Protein 6TM8 (pdb70)

B-factor: mean 31.08, std 14.47, range [14.89, 116.81]

Radius of gyration: 17.91 Å; Cα contacts (8 Å, |Δi|>4): 490; chains: 1; bounding box: 42×50×41 Å

Organism: NCBI:txid10331

Sequence (244 aa):
RRRVVRRGNQNQRPEFPPPRYNFTIVTTYNETSLPSPFINDQVKIIVDVRTVAATRRPCEMIALIAKTNVDSIIKELDAAHKKTYSARLTWFKITPTCATPIHDVVYMKCNPKLLFGMCDERSNILWLNSLITTAAETDDELGLVLASPAHSYSGLYRRVIQIDGRRIYTDFSVTTIPSSHCPLSFEQNFGNPDRCKTPEQYSRGEVYTSRFLSEFNYRQGVHLAWVKHWFVQQDGGNLPVQFYEAQAFAR

Secondary structure (DSSP, 8-state):
-----S-GGGPPP-PPPS---EE-TT----PPPP-S-SSS---EEEEEEE--STT--EEE----SHHHHHHHHHHTT--EEEEEEEEEE-SS-EEEEEEEEEEEE-TTS-TT-EEEE---EE-GGGTTTEEE-TTSSSEEE-S--GGG-EEEEEEEEETTEEEEEEEEEE--SS--TT-----TT-TTTSB-HHHHHTT---GGGT-EE--S-HHHHHHHHHHHHHHTT----GGGPPP-TT--

Nearest PDB structures (foldseek):
  6tm8-assembly1_A  TM=1.004E+00  e=8.938E-53  Equid alphaherpesvirus 4
  6sqj-assembly1_B  TM=9.523E-01  e=5.482E-40  Equid alphaherpesvirus 1
  6sqj-assembly1_A  TM=9.381E-01  e=6.916E-40  Equid alphaherpesvirus 1
  6ls9-assembly2_B  TM=8.665E-01  e=8.873E-25  bovine alphaherpesvirus 1
  6lsa-assembly2_C  TM=8.580E-01  e=1.078E-23  bovine alphaherpesvirus 1

InterPro domains:
  IPR002896 Herpesvirus glycoprotein D/GG/GX domain [PF01537] (79-202)
  IPR036179 Immunoglobulin-like domain superfamily [SSF48726] (43-280)

Structure (mmCIF, N/CA/C/O backbone):
data_6TM8
#
_entry.id   6TM8
#
_cell.length_a   73.095
_cell.length_b   59.554
_cell.length_c   69.675
_cell.angle_alpha   90.000
_cell.angle_beta   90.000
_cell.angle_gamma   90.000
#
_symmetry.space_group_name_H-M   'P 21 21 21'
#
loop_
_entity.id
_entity.type
_entity.pdbx_description
1 polymer 'Envelope glycoprotein D'
2 non-polymer GLYCEROL
3 water water
#
loop_
_atom_site.group_PDB
_atom_site.id
_atom_site.type_symbol
_atom_site.label_atom_id
_atom_site.label_alt_id
_atom_site.label_comp_id
_atom_site.label_asym_id
_atom_site.label_entity_id
_atom_site.label_seq_id
_atom_site.pdbx_PDB_ins_code
_atom_site.Cartn_x
_atom_site.Cartn_y
_atom_site.Cartn_z
_atom_site.occupancy
_atom_site.B_iso_or_equiv
_atom_site.auth_seq_id
_atom_site.auth_comp_id
_atom_site.auth_asym_id
_atom_site.auth_atom_id
_atom_site.pdbx_PDB_model_num
ATOM 1 N N A ARG A 1 4 ? -11.71086 -5.79955 25.71769 0.566 34.82508 34 ARG A N 1
ATOM 2 N N B ARG A 1 4 ? -11.63651 -5.88883 25.69270 0.434 35.03837 34 ARG A N 1
ATOM 3 C CA A ARG A 1 4 ? -12.19617 -6.57789 24.57901 0.566 32.29131 34 ARG A CA 1
ATOM 4 C CA B ARG A 1 4 ? -12.19641 -6.61136 24.55455 0.434 32.44147 34 ARG A CA 1
ATOM 5 C C A ARG A 1 4 ? -13.62237 -7.04210 24.83910 0.566 29.67466 34 ARG A C 1
ATOM 6 C C B ARG A 1 4 ? -13.63156 -7.02599 24.84680 0.434 29.97535 34 ARG A C 1
ATOM 7 O O A ARG A 1 4 ? -13.89623 -7.62547 25.88465 0.566 31.51888 34 ARG A O 1
ATOM 8 O O B ARG A 1 4 ? -13.92625 -7.54838 25.91942 0.434 31.43663 34 ARG A O 1
ATOM 23 N N . ARG A 1 5 ? -14.51188 -6.78258 23.88102 1.000 31.51576 35 ARG A N 1
ATOM 24 C CA . ARG A 1 5 ? -15.90762 -7.19930 23.96671 1.000 30.34976 35 ARG A CA 1
ATOM 25 C C . ARG A 1 5 ? -16.00943 -8.68839 23.68558 1.000 33.66349 35 ARG A C 1
ATOM 26 O O . ARG A 1 5 ? -15.46747 -9.16575 22.68669 1.000 37.03841 35 ARG A O 1
ATOM 34 N N . VAL A 1 6 ? -16.69369 -9.42459 24.55805 1.000 30.05638 36 VAL A N 1
ATOM 35 C CA . VAL A 1 6 ? -16.97534 -10.83437 24.31792 1.000 25.57629 36 VAL A CA 1
ATOM 36 C C . VAL A 1 6 ? -18.46901 -11.08014 24.53297 1.000 32.82350 36 VAL A C 1
ATOM 37 O O . VAL A 1 6 ? -19.12779 -10.38054 25.31047 1.000 27.31799 36 VAL A O 1
ATOM 41 N N . VAL A 1 7 ? -19.01200 -12.07044 23.82621 1.000 28.16707 37 VAL A N 1
ATOM 42 C CA . VAL A 1 7 ? -20.40672 -12.46424 23.99829 1.000 26.99527 37 VAL A CA 1
ATOM 43 C C . VAL A 1 7 ? -20.47909 -13.50479 25.11194 1.000 27.35844 37 VAL A C 1
ATOM 44 O O . VAL A 1 7 ? -19.72587 -14.48148 25.10115 1.000 33.11199 37 VAL A O 1
ATOM 48 N N A ARG A 1 8 ? -21.39553 -13.30935 26.06368 0.480 29.47469 38 ARG A N 1
ATOM 49 N N B ARG A 1 8 ? -21.38927 -13.29095 26.06874 0.520 29.37734 38 ARG A N 1
ATOM 50 C CA A ARG A 1 8 ? -21.56742 -14.22066 27.19159 0.480 31.51201 38 ARG A CA 1
ATOM 51 C CA B ARG A 1 8 ? -21.59204 -14.17106 27.21660 0.520 31.80267 38 ARG A CA 1
ATOM 52 C C A ARG A 1 8 ? -23.04257 -14.56416 27.37707 0.480 33.93753 38 ARG A C 1
ATOM 53 C C B ARG A 1 8 ? -23.05971 -14.57808 27.30512 0.520 34.07688 38 ARG A C 1
ATOM 54 O O A ARG A 1 8 ? -23.92540 -13.72809 27.16483 0.480 30.75242 38 ARG A O 1
ATOM 55 O O B ARG A 1 8 ? -23.95726 -13.80399 26.95938 0.520 31.26856 38 ARG A O 1
ATOM 70 N N . GLY A 1 9 ? -23.30267 -15.79280 27.78508 1.000 35.60765 39 GLY A N 1
ATOM 71 C CA . GLY A 1 9 ? -24.67126 -16.24796 27.99459 1.000 38.42736 39 GLY A CA 1
ATOM 72 C C . GLY A 1 9 ? -24.88408 -17.71038 27.65180 1.000 36.11462 39 GLY A C 1
ATOM 73 O O . GLY A 1 9 ? -24.00898 -18.36746 27.08819 1.000 36.36034 39 GLY A O 1
ATOM 74 N N . ASN A 1 10 ? -26.06702 -18.21515 28.00242 1.000 32.38870 40 ASN A N 1
ATOM 75 C CA . ASN A 1 10 ? -26.40664 -19.62641 27.82257 1.000 35.15133 40 ASN A CA 1
ATOM 76 C C . ASN A 1 10 ? -26.45592 -20.01075 26.34364 1.000 28.29561 40 ASN A C 1
ATOM 77 O O . ASN A 1 10 ? -26.99618 -19.27651 25.51304 1.000 36.30527 40 ASN A O 1
ATOM 82 N N . GLN A 1 11 ? -25.90506 -21.18638 26.02890 1.000 38.39818 41 GLN A N 1
ATOM 83 C CA . GLN A 1 11 ? -25.92781 -21.70674 24.66242 1.000 36.66241 41 GLN A CA 1
ATOM 84 C C . GLN A 1 11 ? -27.33100 -21.76271 24.06247 1.000 34.24096 41 GLN A C 1
ATOM 85 O O . GLN A 1 11 ? -27.48237 -21.62468 22.84471 1.000 30.70926 41 GLN A O 1
ATOM 91 N N . ASN A 1 12 ? -28.36352 -21.98874 24.89223 1.000 35.69720 42 ASN A N 1
ATOM 92 C CA . ASN A 1 12 ? -29.73137 -22.20766 24.42562 1.000 31.98528 42 ASN A CA 1
ATOM 93 C C . ASN A 1 12 ? -30.42107 -20.91389 24.03232 1.000 33.37124 42 ASN A C 1
ATOM 94 O O . ASN A 1 12 ? -31.62653 -20.92359 23.76383 1.000 28.24342 42 ASN A O 1
ATOM 99 N N . GLN A 1 13 ? -29.67546 -19.80461 24.01363 1.000 33.34487 43 GLN A N 1
ATOM 100 C CA . GLN A 1 13 ? -30.15146 -18.51169 23.54589 1.000 33.63201 43 GLN A CA 1
ATOM 101 C C . GLN A 1 13 ? -29.42254 -18.05188 22.29277 1.000 27.77537 43 GLN A C 1
ATOM 102 O O . GLN A 1 13 ? -29.62569 -16.92258 21.86425 1.000 25.03292 43 GLN A O 1
ATOM 108 N N . ARG A 1 14 ? -28.59599 -18.91590 21.67866 1.000 32.00959 44 ARG A N 1
ATOM 109 C CA . ARG A 1 14 ? -27.85105 -18.53716 20.48728 1.000 33.34409 44 ARG A CA 1
ATOM 110 C C . ARG A 1 14 ? -28.69224 -18.69550 19.22300 1.000 31.30447 44 ARG A C 1
ATOM 111 O O . ARG A 1 14 ? -29.49095 -19.63041 19.11131 1.000 28.22129 44 ARG A O 1
ATOM 119 N N . PRO A 1 15 ? -28.49691 -17.81807 18.24265 1.000 24.86824 45 PRO A N 1
ATOM 120 C CA . PRO A 1 15 ? -29.01436 -18.08535 16.90587 1.000 31.91237 45 PRO A CA 1
ATOM 121 C C . PRO A 1 15 ? -28.19060 -19.16884 16.22163 1.000 30.16059 45 PRO A C 1
ATOM 122 O O . PRO A 1 15 ? -27.14097 -19.61481 16.70089 1.000 25.96439 45 PRO A O 1
ATOM 126 N N . GLU A 1 16 ? -28.70633 -19.60492 15.07837 1.000 25.63462 46 GLU A N 1
ATOM 127 C CA . GLU A 1 16 ? -27.93458 -20.44939 14.18177 1.000 26.53110 46 GLU A CA 1
ATOM 128 C C . GLU A 1 16 ? -26.84188 -19.60501 13.53823 1.000 26.30998 46 GLU A C 1
ATOM 129 O O . GLU A 1 16 ? -27.05769 -18.42389 13.23747 1.000 30.56204 46 GLU A O 1
ATOM 135 N N . PHE A 1 17 ? -25.64390 -20.18944 13.39106 1.000 27.05177 47 PHE A N 1
ATOM 136 C CA . PHE A 1 17 ? -24.49906 -19.53238 12.73905 1.000 23.13905 47 PHE A CA 1
ATOM 137 C C . PHE A 1 17 ? -24.20180 -20.19412 11.40408 1.000 23.95851 47 PHE A C 1
ATOM 138 O O . PHE A 1 17 ? -23.95719 -21.41255 11.36295 1.000 26.81070 47 PHE A O 1
ATOM 146 N N . PRO A 1 18 ? -24.17587 -19.44348 10.31098 1.000 24.40687 48 PRO A N 1
ATOM 147 C CA . PRO A 1 18 ? -23.74853 -20.00027 9.02169 1.000 23.47960 48 PRO A CA 1
ATOM 148 C C . PRO A 1 18 ? -22.28862 -20.42421 9.07197 1.000 29.12669 48 PRO A C 1
ATOM 149 O O . PRO A 1 18 ? -21.52098 -19.92662 9.90840 1.000 24.88773 48 PRO A O 1
ATOM 153 N 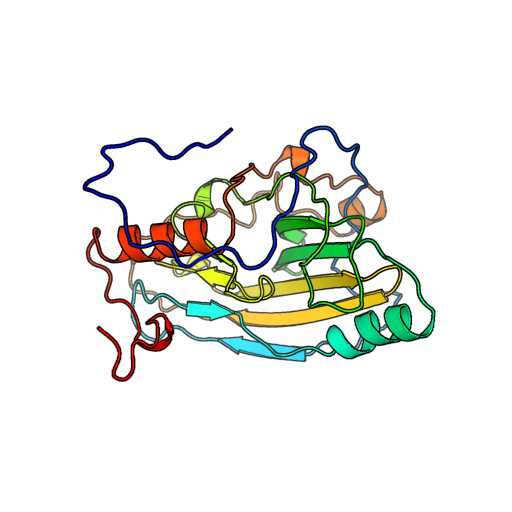N . PRO A 1 19 ? -21.85970 -21.35676 8.21301 1.000 30.72302 49 PRO A N 1
ATOM 154 C CA . PRO A 1 19 ? -20.47837 -21.83795 8.30025 1.000 36.01926 49 PRO A CA 1
ATOM 155 C C . PRO A 1 19 ? -19.49654 -20.76007 7.86938 1.000 27.84808 49 PRO A C 1
ATOM 156 O O . PRO A 1 19 ? -19.82968 -19.88301 7.05277 1.000 25.59652 49 PRO A O 1
ATOM 160 N N . PRO A 1 20 ? -18.26335 -20.79860 8.38162 1.000 26.28159 50 PRO A N 1
ATOM 161 C CA . PRO A 1 20 ? -17.26880 -19.77883 8.00073 1.000 27.23126 50 PRO A CA 1
ATOM 162 C C . PRO A 1 20 ? -17.01789 -19.73299 6.49709 1.000 23.54932 50 PRO A C 1
ATOM 163 O O . PRO A 1 20 ? -17.11131 -20.72875 5.78467 1.000 21.70885 50 PRO A O 1
ATOM 167 N N . ARG A 1 21 ? -16.70869 -18.53858 6.01359 1.000 27.04557 51 ARG A N 1
ATOM 168 C CA . ARG A 1 21 ? -16.34262 -18.34669 4.61192 1.000 28.87501 51 ARG A CA 1
ATOM 169 C C . ARG A 1 21 ? -14.86156 -18.66775 4.37414 1.000 29.73913 51 ARG A C 1
ATOM 170 O O . ARG A 1 21 ? -14.49253 -19.23214 3.33683 1.000 30.87143 51 ARG A O 1
ATOM 178 N N . TYR A 1 22 ? -14.00130 -18.33180 5.33837 1.000 29.64505 52 TYR A N 1
ATOM 179 C CA . TYR A 1 22 ? -12.55419 -18.45402 5.18565 1.000 31.93420 52 TYR A CA 1
ATOM 180 C C . TYR A 1 22 ? -11.93027 -18.43722 6.57087 1.000 30.64448 52 TYR A C 1
ATOM 181 O O . TYR A 1 22 ? -12.26703 -17.58690 7.39397 1.000 29.46746 52 TYR A O 1
ATOM 190 N N . ASN A 1 23 ? -10.99647 -19.35067 6.81153 1.000 34.56831 53 ASN A N 1
ATOM 191 C CA . ASN A 1 23 ? -10.35346 -19.47455 8.11894 1.000 39.79523 53 ASN A CA 1
ATOM 192 C C . ASN A 1 23 ? -9.18283 -18.49735 8.19517 1.000 36.22295 53 ASN A C 1
ATOM 193 O O . ASN A 1 23 ? -8.12076 -18.75671 7.63932 1.000 43.12888 53 ASN A O 1
ATOM 198 N N . PHE A 1 24 ? -9.35216 -17.37599 8.89696 1.000 33.99403 54 PHE A N 1
ATOM 199 C CA . PHE A 1 24 ? -8.26690 -16.40389 9.04422 1.000 26.23029 54 PHE A CA 1
ATOM 200 C C . PHE A 1 24 ? -7.76495 -16.33123 10.48979 1.000 31.25111 54 PHE A C 1
ATOM 201 O O . PHE A 1 24 ? -8.37055 -16.86863 11.41812 1.000 26.47177 54 PHE A O 1
ATOM 209 N N . THR A 1 25 ? -6.64552 -15.62823 10.67482 1.000 33.19999 55 THR A N 1
ATOM 210 C CA . THR A 1 25 ? -6.01746 -15.43990 11.98010 1.000 30.61278 55 THR A CA 1
ATOM 211 C C . THR A 1 25 ? -6.02548 -13.95865 12.31570 1.000 29.23840 55 THR A C 1
ATOM 212 O O . THR A 1 25 ? -5.53342 -13.14623 11.53074 1.000 28.16265 55 THR A O 1
ATOM 216 N N . ILE A 1 26 ? -6.58678 -13.59990 13.46387 1.000 32.55474 56 ILE A N 1
ATOM 217 C CA . ILE A 1 26 ? -6.56833 -12.20298 13.88312 1.000 33.58432 56 ILE A CA 1
ATOM 218 C C . ILE A 1 26 ? -5.22713 -11.94926 14.55186 1.000 34.67521 56 ILE A C 1
ATOM 219 O O . ILE A 1 26 ? -4.89747 -12.58016 15.55833 1.000 33.91356 56 ILE A O 1
ATOM 224 N N . VAL A 1 27 ? -4.42068 -11.07671 13.95236 1.000 33.87940 57 VAL A N 1
ATOM 225 C CA . VAL A 1 27 ? -3.11684 -10.69981 14.51186 1.000 40.35073 57 VAL A CA 1
ATOM 226 C C . VAL A 1 27 ? -3.38000 -9.49574 15.40815 1.000 49.21597 57 VAL A C 1
ATOM 227 O O . VAL A 1 27 ? -3.32987 -8.34804 14.97061 1.000 51.60155 57 VAL A O 1
ATOM 231 N N . THR A 1 28 ? -3.68202 -9.76760 16.67936 1.000 61.98276 58 THR A N 1
ATOM 232 C CA . THR A 1 28 ? -4.04379 -8.71917 17.63287 1.000 74.08760 58 THR A CA 1
ATOM 233 C C . THR A 1 28 ? -2.87194 -7.81128 17.97545 1.000 72.52316 58 THR A C 1
ATOM 234 O O . THR A 1 28 ? -3.07750 -6.79894 18.65310 1.000 68.36743 58 THR A O 1
ATOM 238 N N . THR A 1 29 ? -1.67096 -8.14043 17.50187 1.000 73.39141 59 THR A N 1
ATOM 239 C CA . THR A 1 29 ? -0.44159 -7.46608 17.87648 1.000 81.14695 59 THR A CA 1
ATOM 240 C C . THR A 1 29 ? 0.16395 -6.65563 16.74367 1.000 89.91111 59 THR A C 1
ATOM 241 O O . THR A 1 29 ? 1.18237 -5.99200 16.95592 1.000 93.35051 59 THR A O 1
ATOM 245 N N . TYR A 1 30 ? -0.42058 -6.70697 15.54986 1.000 99.11124 60 TYR A N 1
ATOM 246 C CA . TYR A 1 30 ? 0.11975 -5.99495 14.39715 1.000 108.70862 60 TYR A CA 1
ATOM 247 C C . TYR A 1 30 ? 0.23677 -4.49956 14.68653 1.000 111.10622 60 TYR A C 1
ATOM 248 O O . TYR A 1 30 ? -0.55954 -3.92723 15.43876 1.000 116.26885 60 TYR A O 1
ATOM 257 N N . ASN A 1 31 ? 1.24593 -3.86165 14.08601 1.000 103.79800 61 ASN A N 1
ATOM 258 C CA . ASN A 1 31 ? 1.58288 -2.47574 14.39973 1.000 100.20469 61 ASN A CA 1
ATOM 259 C C . ASN A 1 31 ? 1.15081 -1.52007 13.29020 1.000 93.29961 61 ASN A C 1
ATOM 260 O O . ASN A 1 31 ? 1.55427 -1.66887 12.12944 1.000 88.56100 61 ASN A O 1
ATOM 265 N N . GLU A 1 32 ? 0.41802 -0.48233 13.70663 1.000 85.89497 62 GLU A N 1
ATOM 266 C CA . GLU A 1 32 ? -0.58388 0.31908 13.01130 1.000 69.80280 62 GLU A CA 1
ATOM 267 C C . GLU A 1 32 ? 0.03082 1.32150 12.03439 1.000 56.85919 62 GLU A C 1
ATOM 268 O O . GLU A 1 32 ? 1.17110 1.76231 12.19604 1.000 58.58527 62 GLU A O 1
ATOM 274 N N . THR A 1 33 ? -0.75482 1.68775 11.00929 1.000 39.70556 63 THR A N 1
ATOM 275 C CA . THR A 1 33 ? -0.49288 2.87205 10.19737 1.000 42.49453 63 THR A CA 1
ATOM 276 C C . THR A 1 33 ? -1.69642 3.80490 10.25995 1.000 40.69338 63 THR A C 1
ATOM 277 O O . THR A 1 33 ? -2.84358 3.36184 10.42977 1.000 33.41187 63 THR A O 1
ATOM 281 N N . SER A 1 34 ? -1.42258 5.10583 10.14144 1.000 36.55906 64 SER A N 1
ATOM 282 C CA . SER A 1 34 ? -2.48322 6.09889 10.21779 1.000 35.04001 64 SER A CA 1
ATOM 283 C C . SER A 1 34 ? -3.45758 5.94619 9.04440 1.000 36.04080 64 SER A C 1
ATOM 284 O O . SER A 1 34 ? -3.13197 5.41558 7.97606 1.000 32.38936 64 SER A O 1
ATOM 287 N N . LEU A 1 35 ? -4.67011 6.41730 9.25820 1.000 37.70549 65 LEU A N 1
ATOM 288 C CA . LEU A 1 35 ? -5.73488 6.25668 8.27620 1.000 35.29052 65 LEU A CA 1
ATOM 289 C C . LEU A 1 35 ? -5.61028 7.32416 7.19060 1.000 33.08969 65 LEU A C 1
ATOM 290 O O . LEU A 1 35 ? -5.58508 8.52189 7.51099 1.000 32.65509 65 LEU A O 1
ATOM 295 N N . PRO A 1 36 ? -5.50582 6.94675 5.91517 1.000 31.37167 66 PRO A N 1
ATOM 296 C CA . PRO A 1 36 ? -5.51013 7.95259 4.84239 1.000 27.61037 66 PRO A CA 1
ATOM 297 C C . PRO A 1 36 ? -6.80783 8.74713 4.82945 1.000 28.20960 66 PRO A C 1
ATOM 298 O O . PRO A 1 36 ? -7.87671 8.23392 5.15938 1.000 30.20577 66 PRO A O 1
ATOM 302 N N . SER A 1 37 ? -6.70944 10.00111 4.42117 1.000 29.18792 67 SER A N 1
ATOM 303 C CA . SER A 1 37 ? -7.87160 10.87898 4.46607 1.000 31.89523 67 SER A CA 1
ATOM 304 C C . SER A 1 37 ? -8.98526 10.34796 3.57184 1.000 37.22339 67 SER A C 1
ATOM 305 O O . SER A 1 37 ? -8.72418 9.99476 2.41612 1.000 40.13011 67 SER A O 1
ATOM 308 N N . PRO A 1 38 ? -10.24124 10.34342 4.04245 1.000 31.02363 68 PRO A N 1
ATOM 309 C CA . PRO A 1 38 ? -11.36417 10.04571 3.14395 1.000 22.85123 68 PRO A CA 1
ATOM 310 C C . PRO A 1 38 ? -11.85867 11.24553 2.33737 1.000 31.84942 68 PRO A C 1
ATOM 311 O O . PRO A 1 38 ? -12.76213 11.07969 1.50312 1.000 31.24525 68 PRO A O 1
ATOM 315 N N . PHE A 1 39 ? -11.34080 12.44699 2.56964 1.000 30.59455 69 PHE A N 1
ATOM 316 C CA . PHE A 1 39 ? -11.76691 13.60453 1.79526 1.000 31.18870 69 PHE A CA 1
ATOM 317 C C . PHE A 1 39 ? -11.10869 13.57283 0.41858 1.000 39.90672 69 PHE A C 1
ATOM 318 O O . PHE A 1 39 ? -9.94669 13.17874 0.27681 1.000 34.20417 69 PHE A O 1
ATOM 326 N N . ILE A 1 40 ? -11.84595 13.98256 -0.60758 1.000 35.78310 70 ILE A N 1
ATOM 327 C CA . ILE A 1 40 ? -11.32812 13.91064 -1.96692 1.000 44.66770 70 ILE A CA 1
ATOM 328 C C . ILE A 1 40 ? -10.90923 15.30879 -2.39287 1.000 43.68914 70 ILE A C 1
ATOM 329 O O . ILE A 1 40 ? -11.73503 16.22720 -2.45694 1.000 51.00519 70 ILE A O 1
ATOM 334 N N . ASN A 1 41 ? -9.61714 15.47558 -2.65505 1.000 41.82315 71 ASN A N 1
ATOM 335 C CA . ASN A 1 41 ? -9.12666 16.77167 -3.09513 1.000 45.73030 71 ASN A CA 1
ATOM 336 C C . ASN A 1 41 ? -8.14496 16.65481 -4.25682 1.000 52.73046 71 ASN A C 1
ATOM 337 O O . ASN A 1 41 ? -8.50562 16.87372 -5.41797 1.000 59.74425 71 ASN A O 1
ATOM 342 N N . ASP A 1 42 ? -6.89676 16.32788 -3.96600 1.000 49.59899 72 ASP A N 1
ATOM 343 C CA . ASP A 1 42 ? -5.88445 16.39110 -5.00490 1.000 55.64442 72 ASP A CA 1
ATOM 344 C C . ASP A 1 42 ? -5.77245 15.11253 -5.81096 1.000 55.20569 72 ASP A C 1
ATOM 345 O O . ASP A 1 42 ? -5.20211 15.14049 -6.90770 1.000 57.71710 72 ASP A O 1
ATOM 350 N N . GLN A 1 43 ? -6.31107 14.00734 -5.31572 1.000 48.62709 73 GLN A N 1
ATOM 351 C CA . GLN A 1 43 ? -6.40825 12.78187 -6.10043 1.000 60.11832 73 GLN A CA 1
ATOM 352 C C . GLN A 1 43 ? -7.85320 12.63787 -6.55633 1.000 59.18378 73 GLN A C 1
ATOM 353 O O . GLN A 1 43 ? -8.73814 12.32929 -5.75029 1.000 63.42500 73 GLN A O 1
ATOM 359 N N . VAL A 1 44 ? -8.08737 12.88348 -7.84534 1.000 52.50188 74 VAL A N 1
ATOM 360 C CA . VAL A 1 44 ? -9.42693 12.77788 -8.41101 1.000 45.60168 74 VAL A CA 1
ATOM 361 C C . VAL A 1 44 ? -9.90046 11.33108 -8.35032 1.000 44.05042 74 VAL A C 1
ATOM 362 O O . VAL A 1 44 ? -9.16142 10.39785 -8.68981 1.000 40.66617 74 VAL A O 1
ATOM 366 N N . LYS A 1 45 ? -11.13903 11.13154 -7.92455 1.000 41.39382 75 LYS A N 1
ATOM 367 C CA . LYS A 1 45 ? -11.70461 9.79092 -7.88395 1.000 38.79239 75 LYS A CA 1
ATOM 368 C C . LYS A 1 45 ? -13.10150 9.78945 -8.49133 1.000 32.61887 75 LYS A C 1
ATOM 369 O O . LYS A 1 45 ? -13.84412 10.77231 -8.37279 1.000 33.30948 75 LYS A O 1
ATOM 375 N N A ILE A 1 46 ? -13.44464 8.68698 -9.14871 0.439 26.97556 76 ILE A N 1
ATOM 376 N N B ILE A 1 46 ? -13.45307 8.69892 -9.18934 0.561 25.96704 76 ILE A N 1
ATOM 377 C CA A ILE A 1 46 ? -14.84143 8.38510 -9.42940 0.439 29.90166 76 ILE A CA 1
ATOM 378 C CA B ILE A 1 46 ? -14.86657 8.44357 -9.44177 0.561 30.28044 76 ILE A CA 1
ATOM 379 C C A ILE A 1 46 ? -15.46624 7.78227 -8.17427 0.439 27.78165 76 ILE A C 1
ATOM 380 C C B ILE A 1 46 ? -15.46504 7.79992 -8.19116 0.561 27.79633 76 ILE A C 1
ATOM 381 O O A ILE A 1 46 ? -14.86529 6.92465 -7.51484 0.439 26.32139 76 ILE A O 1
ATOM 382 O O B ILE A 1 46 ? -14.83659 6.95924 -7.53372 0.561 26.19338 76 ILE A O 1
ATOM 391 N N . VAL A 1 47 ? -16.66532 8.24681 -7.82764 1.000 21.50505 77 VAL A N 1
ATOM 392 C CA . VAL A 1 47 ? -17.38999 7.77717 -6.65395 1.000 21.95409 77 VAL A CA 1
ATOM 393 C C . VAL A 1 47 ? -18.75700 7.27949 -7.10182 1.000 23.90827 77 VAL A C 1
ATOM 394 O O . VAL A 1 47 ? -19.51058 8.03076 -7.72441 1.000 27.22844 77 VAL A O 1
ATOM 398 N N . ASP A 1 48 ? -19.08526 6.03257 -6.76666 1.000 20.27346 78 ASP A N 1
ATOM 399 C CA . ASP A 1 48 ? -20.45956 5.55163 -6.91077 1.000 20.62214 78 ASP A CA 1
ATOM 400 C C . ASP A 1 48 ? -21.31428 6.13416 -5.78230 1.000 22.68748 78 ASP A C 1
ATOM 401 O O . ASP A 1 48 ? -21.06644 5.84474 -4.61136 1.000 19.14614 78 ASP A O 1
ATOM 406 N N . VAL A 1 49 ? -22.30786 6.95503 -6.12029 1.000 26.42008 79 VAL A N 1
ATOM 407 C CA . VAL A 1 49 ? -23.16676 7.61760 -5.13490 1.000 28.81542 79 VAL A CA 1
ATOM 408 C C . VAL A 1 49 ? -24.53913 6.92181 -5.10780 1.000 31.54822 79 VAL A C 1
ATOM 409 O O . VAL A 1 49 ? -25.26422 6.92544 -6.11055 1.000 29.46745 79 VAL A O 1
ATOM 413 N N . ARG A 1 50 ? -24.90834 6.34301 -3.96172 1.000 26.66317 80 ARG A N 1
ATOM 414 C CA . ARG A 1 50 ? -26.17548 5.63970 -3.77440 1.000 26.89788 80 ARG A CA 1
ATOM 415 C C . ARG A 1 50 ? -27.05323 6.39769 -2.78417 1.000 31.23254 80 ARG A C 1
ATOM 416 O O . ARG A 1 50 ? -26.55829 7.15975 -1.95560 1.000 25.36736 80 ARG A O 1
ATOM 424 N N . THR A 1 51 ? -28.37095 6.16524 -2.85200 1.000 28.29247 81 THR A N 1
ATOM 425 C CA . THR A 1 51 ? -29.29373 6.71303 -1.86379 1.000 29.56068 81 THR A CA 1
ATOM 426 C C . THR A 1 51 ? -30.02847 5.57882 -1.16070 1.000 33.85310 81 THR A C 1
ATOM 427 O O . THR A 1 51 ? -30.34956 4.55816 -1.77873 1.000 32.86090 81 THR A O 1
ATOM 431 N N . VAL A 1 52 ? -30.24065 5.73925 0.14973 1.000 29.94287 82 VAL A N 1
ATOM 432 C CA . VAL A 1 52 ? -30.88546 4.72744 0.98558 1.000 28.00816 82 VAL A CA 1
ATOM 433 C C . VAL A 1 52 ? -31.84890 5.43966 1.91364 1.000 30.40293 82 VAL A C 1
ATOM 434 O O . VAL A 1 52 ? -31.47778 6.42686 2.56226 1.000 29.13395 82 VAL A O 1
ATOM 438 N N . ALA A 1 53 ? -33.07866 4.94002 1.99282 1.000 28.60979 83 ALA A N 1
ATOM 439 C CA . ALA A 1 53 ? -34.07253 5.54402 2.87440 1.000 31.00130 83 ALA A CA 1
ATOM 440 C C . ALA A 1 53 ? -34.80773 4.45171 3.63756 1.000 39.11879 83 ALA A C 1
ATOM 441 O O . ALA A 1 53 ? -35.27982 3.48564 3.03798 1.000 41.41374 83 ALA A O 1
ATOM 443 N N . ALA A 1 54 ? -34.86142 4.58220 4.95886 1.000 31.03761 84 ALA A N 1
ATOM 444 C CA . ALA A 1 54 ? -35.76064 3.77156 5.75893 1.000 30.65820 84 ALA A CA 1
ATOM 445 C C . ALA A 1 54 ? -37.15351 4.37181 5.67877 1.000 29.59587 84 ALA A C 1
ATOM 446 O O . ALA A 1 54 ? -37.31133 5.59345 5.58690 1.000 26.57253 84 ALA A O 1
ATOM 448 N N . THR A 1 55 ? -38.17086 3.51192 5.68244 1.000 28.10604 85 THR A N 1
ATOM 449 C CA . THR A 1 55 ? -39.53546 3.98193 5.57608 1.000 31.87774 85 THR A CA 1
ATOM 450 C C . THR A 1 55 ? -40.34033 3.75480 6.84512 1.000 34.79167 85 THR A C 1
ATOM 451 O O . THR A 1 55 ? -41.47248 4.23809 6.93728 1.000 36.23520 85 THR A O 1
ATOM 455 N N A ARG A 1 56 ? -39.80292 3.03840 7.82271 0.573 28.25416 86 ARG A N 1
ATOM 456 N N B ARG A 1 56 ? -39.78896 3.05647 7.82912 0.427 28.39123 86 ARG A N 1
ATOM 457 C CA A ARG A 1 56 ? -40.50466 2.86828 9.08066 0.573 27.01381 86 ARG A CA 1
ATOM 458 C CA B ARG A 1 56 ? -40.48291 2.82652 9.08216 0.427 27.37832 86 ARG A CA 1
ATOM 459 C C A ARG A 1 56 ? -39.50422 3.00538 10.21515 0.573 27.55629 86 ARG A C 1
ATOM 460 C C B ARG A 1 56 ? -39.49471 2.98964 10.22326 0.427 27.47793 86 ARG A C 1
ATOM 461 O O A ARG A 1 56 ? -38.30378 2.77887 10.01859 0.573 27.01778 86 ARG A O 1
ATOM 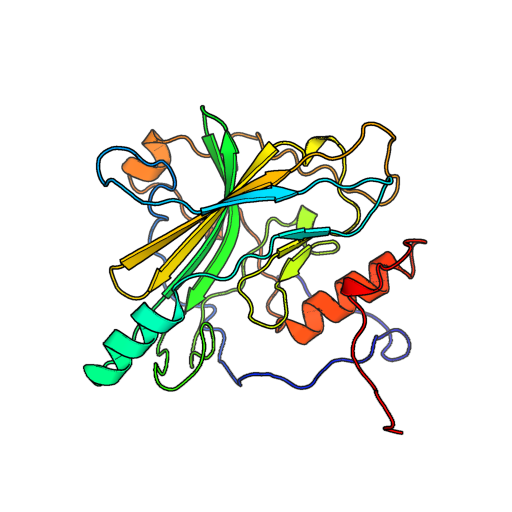462 O O B ARG A 1 56 ? -38.29127 2.77025 10.03817 0.427 26.86271 86 ARG A O 1
ATOM 477 N N . PRO A 1 57 ? -39.96444 3.39449 11.40408 1.000 28.88532 87 PRO A N 1
ATOM 478 C CA . PRO A 1 57 ? -39.05393 3.50142 12.54824 1.000 25.36830 87 PRO A CA 1
ATOM 479 C C . PRO A 1 57 ? -38.47321 2.13682 12.90677 1.000 24.33027 87 PRO A C 1
ATOM 480 O O . PRO A 1 57 ? -39.12987 1.10053 12.77045 1.000 22.37750 87 PRO A O 1
ATOM 484 N N . CYS A 1 58 ? -37.20950 2.15226 13.34289 1.000 25.86058 88 CYS A N 1
ATOM 485 C CA . CYS A 1 58 ? -36.45053 0.97923 13.76122 1.000 28.71683 88 CYS A CA 1
ATOM 486 C C . CYS A 1 58 ? -36.16396 0.00841 12.62069 1.000 28.35923 88 CYS A C 1
ATOM 487 O O . CYS A 1 58 ? -35.77176 -1.12963 12.87092 1.000 38.80424 88 CYS A O 1
ATOM 490 N N . GLU A 1 59 ? -36.32501 0.43772 11.37766 1.000 20.40036 89 GLU A N 1
ATOM 491 C CA . GLU A 1 59 ? -36.15373 -0.45849 10.23918 1.000 21.60353 89 GLU A CA 1
ATOM 492 C C . GLU A 1 59 ? -34.68250 -0.84478 10.08496 1.000 27.64006 89 GLU A C 1
ATOM 493 O O . GLU A 1 59 ? -33.81003 0.02438 10.05021 1.000 32.44484 89 GLU A O 1
ATOM 499 N N . MET A 1 60 ? -34.39889 -2.13881 9.96181 1.000 22.68718 90 MET A N 1
ATOM 500 C CA . MET A 1 60 ? -33.02912 -2.54425 9.63083 1.000 21.27756 90 MET A CA 1
ATOM 501 C C . MET A 1 60 ? -32.73652 -2.24139 8.15898 1.000 20.63785 90 MET A C 1
ATOM 502 O O . MET A 1 60 ? -33.53592 -2.55993 7.28335 1.000 23.45001 90 MET A O 1
ATOM 507 N N . ILE A 1 61 ? -31.57215 -1.64238 7.87147 1.000 18.99366 91 ILE A N 1
ATOM 508 C CA . ILE A 1 61 ? -31.21525 -1.31624 6.49684 1.000 18.92779 91 ILE A CA 1
ATOM 509 C C . ILE A 1 61 ? -29.80541 -1.82430 6.20665 1.000 17.47209 91 ILE A C 1
ATOM 510 O O . ILE A 1 61 ? -29.02722 -2.11167 7.11423 1.000 19.99323 91 ILE A O 1
ATOM 515 N N . ALA A 1 62 ? -29.46939 -1.90345 4.92416 1.000 15.92234 92 ALA A N 1
ATOM 516 C CA . ALA A 1 62 ? -28.13237 -2.33969 4.52226 1.000 23.65984 92 ALA A CA 1
ATOM 517 C C . ALA A 1 62 ? -27.55459 -1.35409 3.51750 1.000 22.22587 92 ALA A C 1
ATOM 518 O O . ALA A 1 62 ? -28.24880 -0.92979 2.59380 1.000 20.43068 92 ALA A O 1
ATOM 520 N N . LEU A 1 63 ? -26.28860 -0.99404 3.70073 1.000 18.54055 93 LEU A N 1
ATOM 521 C CA . LEU A 1 63 ? -25.55943 -0.16017 2.74779 1.000 17.60209 93 LEU A CA 1
ATOM 522 C C . LEU A 1 63 ? -24.77200 -1.13407 1.87759 1.000 19.03408 93 LEU A C 1
ATOM 523 O O . LEU A 1 63 ? -23.77202 -1.70716 2.31886 1.000 20.22165 93 LEU A O 1
ATOM 528 N N . ILE A 1 64 ? -25.25661 -1.35708 0.65902 1.000 21.51898 94 ILE A N 1
ATOM 529 C CA . ILE A 1 64 ? -24.71387 -2.37615 -0.23901 1.000 24.24162 94 ILE A CA 1
ATOM 530 C C . ILE A 1 64 ? -24.53549 -1.77138 -1.62591 1.000 26.69733 94 ILE A C 1
ATOM 531 O O . ILE A 1 64 ? -25.44888 -1.11879 -2.14262 1.000 22.67446 94 ILE A O 1
ATOM 536 N N . ALA A 1 65 ? -23.38340 -2.01346 -2.24230 1.000 19.78026 95 ALA A N 1
ATOM 537 C CA . ALA A 1 65 ? -23.20921 -1.59675 -3.62670 1.000 21.44792 95 ALA A CA 1
ATOM 538 C C . ALA A 1 65 ? -22.09902 -2.42354 -4.24524 1.000 27.30448 95 ALA A C 1
ATOM 539 O O . ALA A 1 65 ? -20.98944 -2.46319 -3.69696 1.000 23.63556 95 ALA A O 1
ATOM 541 N N . LYS A 1 66 ? -22.39168 -3.06761 -5.38244 1.000 26.02013 96 LYS A N 1
ATOM 542 C CA . LYS A 1 66 ? -21.34867 -3.74771 -6.14873 1.000 28.66647 96 LYS A CA 1
ATOM 543 C C . LYS A 1 66 ? -20.26011 -2.75938 -6.57126 1.000 22.09325 96 LYS A C 1
ATOM 544 O O . LYS A 1 66 ? -20.53406 -1.60468 -6.89713 1.000 29.97282 96 LYS A O 1
ATOM 550 N N . THR A 1 67 ? -19.01028 -3.18931 -6.50007 1.000 24.96044 97 THR A N 1
ATOM 551 C CA . THR A 1 67 ? -17.87443 -2.34126 -6.86030 1.000 30.84285 97 THR A CA 1
ATOM 552 C C . THR A 1 67 ? -17.02670 -3.04235 -7.91014 1.000 27.88553 97 THR A C 1
ATOM 553 O O . THR A 1 67 ? -17.28095 -4.18114 -8.29019 1.000 24.57998 97 THR A O 1
ATOM 557 N N . ASN A 1 68 ? -15.97219 -2.36998 -8.35127 1.000 26.20118 98 ASN A N 1
ATOM 558 C CA . ASN A 1 68 ? -14.99064 -3.02709 -9.20160 1.000 30.83205 98 ASN A CA 1
ATOM 559 C C . ASN A 1 68 ? -13.85933 -3.69269 -8.39401 1.000 27.69177 98 ASN A C 1
ATOM 560 O O . ASN A 1 68 ? -12.76475 -3.86447 -8.92941 1.000 25.12380 98 ASN A O 1
ATOM 565 N N . VAL A 1 69 ? -14.09483 -4.07590 -7.12483 1.000 27.07318 99 VAL A N 1
ATOM 566 C CA . VAL A 1 69 ? -13.00332 -4.59888 -6.29141 1.000 25.51299 99 VAL A CA 1
ATOM 567 C C . VAL A 1 69 ? -12.38353 -5.84417 -6.92302 1.000 23.06220 99 VAL A C 1
ATOM 568 O O . VAL A 1 69 ? -11.15922 -5.99996 -6.91504 1.000 18.42507 99 VAL A O 1
ATOM 572 N N . ASP A 1 70 ? -13.20861 -6.70196 -7.55118 1.000 21.64677 100 ASP A N 1
ATOM 573 C CA . ASP A 1 70 ? -12.69467 -7.92965 -8.15842 1.000 27.60325 100 ASP A CA 1
ATOM 574 C C . ASP A 1 70 ? -11.75301 -7.66231 -9.32183 1.000 27.26554 100 ASP A C 1
ATOM 575 O O . ASP A 1 70 ? -10.80853 -8.43250 -9.54520 1.000 23.85253 100 ASP A O 1
ATOM 580 N N . SER A 1 71 ? -11.99454 -6.60263 -10.08312 1.000 19.11179 101 SER A N 1
ATOM 581 C CA . SER A 1 71 ? -11.13527 -6.32189 -11.21226 1.000 19.80455 101 SER A CA 1
ATOM 582 C C . SER A 1 71 ? -9.75684 -5.89344 -10.74198 1.000 20.59720 101 SER A C 1
ATOM 583 O O . SER A 1 71 ? -8.77626 -6.05286 -11.47714 1.000 21.44794 101 SER A O 1
ATOM 586 N N . ILE A 1 72 ? -9.66868 -5.34752 -9.52150 1.000 19.46277 102 ILE A N 1
ATOM 587 C CA . ILE A 1 72 ? -8.37871 -4.96454 -8.95083 1.000 21.96842 102 ILE A CA 1
ATOM 588 C C . ILE A 1 72 ? -7.70088 -6.17111 -8.32678 1.000 21.63239 102 ILE A C 1
ATOM 589 O O . ILE A 1 72 ? -6.51729 -6.42848 -8.56902 1.000 22.08136 102 ILE A O 1
ATOM 594 N N . ILE A 1 73 ? -8.45149 -6.94250 -7.54069 1.000 20.06046 103 ILE A N 1
ATOM 595 C CA . ILE A 1 73 ? -7.91737 -8.18827 -6.98734 1.000 20.41738 103 ILE A CA 1
ATOM 596 C C . ILE A 1 73 ? -7.38088 -9.08233 -8.11156 1.000 21.42449 103 ILE A C 1
ATOM 597 O O . ILE A 1 73 ? -6.27262 -9.62231 -8.03128 1.000 22.16460 103 ILE A O 1
ATOM 602 N N . LYS A 1 74 ? -8.15043 -9.24334 -9.18824 1.000 20.66382 104 LYS A N 1
ATOM 603 C CA . LYS A 1 74 ? -7.71209 -10.16587 -10.22905 1.000 20.64338 104 LYS A CA 1
ATOM 604 C C . LYS A 1 74 ? -6.55360 -9.61772 -11.06415 1.000 21.33501 104 LYS A C 1
ATOM 605 O O . LYS A 1 74 ? -5.82687 -10.41291 -11.67811 1.000 21.98991 104 LYS A O 1
ATOM 611 N N . GLU A 1 75 ? -6.34669 -8.29281 -11.09851 1.000 21.54668 105 GLU A N 1
ATOM 612 C CA . GLU A 1 75 ? -5.08811 -7.77201 -11.64020 1.000 22.04071 105 GLU A CA 1
ATOM 613 C C . GLU A 1 75 ? -3.90147 -8.28113 -10.81838 1.000 22.28586 105 GLU A C 1
ATOM 614 O O . GLU A 1 75 ? -2.85154 -8.63402 -11.37075 1.000 23.06114 105 GLU A O 1
ATOM 620 N N . LEU A 1 76 ? -4.03862 -8.29809 -9.48907 1.000 21.72809 106 LEU A N 1
ATOM 621 C CA . LEU A 1 76 ? -2.95623 -8.83439 -8.66315 1.000 22.44150 106 LEU A CA 1
ATOM 622 C C . LEU A 1 76 ? -2.81031 -10.34039 -8.85498 1.000 22.36238 106 LEU A C 1
ATOM 623 O O . LEU A 1 76 ? -1.69065 -10.86829 -8.81033 1.000 23.06058 106 LEU A O 1
ATOM 628 N N . ASP A 1 77 ? -3.92118 -11.03459 -9.11015 1.000 21.97276 107 ASP A N 1
ATOM 629 C CA . ASP A 1 77 ? -3.82807 -12.45445 -9.45986 1.000 22.42118 107 ASP A CA 1
ATOM 630 C C . ASP A 1 77 ? -3.02822 -12.66629 -10.74269 1.000 25.42471 107 ASP A C 1
ATOM 631 O O . ASP A 1 77 ? -2.15884 -13.54763 -10.79732 1.000 24.02201 107 ASP A O 1
ATOM 636 N N . ALA A 1 78 ? -3.26187 -11.83822 -11.76968 1.000 23.42956 108 ALA A N 1
ATOM 637 C CA . ALA A 1 78 ? -2.56785 -12.02820 -13.04217 1.000 24.35546 108 ALA A CA 1
ATOM 638 C C . ALA A 1 78 ? -1.08549 -11.74173 -12.90740 1.000 25.04222 108 ALA A C 1
ATOM 639 O O . ALA A 1 78 ? -0.28059 -12.32539 -13.62694 1.000 25.93097 108 ALA A O 1
ATOM 641 N N . ALA A 1 79 ? -0.72539 -10.81138 -12.02611 1.000 24.74023 109 ALA A N 1
ATOM 642 C CA . ALA A 1 79 ? 0.64674 -10.56796 -11.61610 1.000 25.40675 109 ALA A CA 1
ATOM 643 C C . ALA A 1 79 ? 1.20177 -11.65679 -10.70722 1.000 25.62046 109 ALA A C 1
ATOM 644 O O . ALA A 1 79 ? 2.41753 -11.66249 -10.47276 1.000 26.39868 109 ALA A O 1
ATOM 646 N N . HIS A 1 80 ? 0.34617 -12.53028 -10.15970 1.000 25.04373 110 HIS A N 1
ATOM 647 C CA . HIS A 1 80 ? 0.75470 -13.56870 -9.21258 1.000 25.26749 110 HIS A CA 1
ATOM 648 C C . HIS A 1 80 ? 1.37061 -12.94701 -7.96078 1.000 25.20594 110 HIS A C 1
ATOM 649 O O . HIS A 1 80 ? 2.48508 -13.28898 -7.54315 1.000 25.99893 110 HIS A O 1
ATOM 656 N N A LYS A 1 81 ? 0.62331 -12.01028 -7.36447 0.584 24.34610 111 LYS A N 1
ATOM 657 N N B LYS A 1 81 ? 0.62854 -12.02928 -7.34952 0.416 24.34994 111 LYS A N 1
ATOM 658 C CA A LYS A 1 81 ? 1.01902 -11.26152 -6.17700 0.584 24.23477 111 LYS A CA 1
ATOM 659 C CA B LYS A 1 81 ? 1.08938 -11.33316 -6.16083 0.416 24.29387 111 LYS A CA 1
ATOM 660 C C A LYS A 1 81 ? -0.03208 -11.42194 -5.08642 0.584 23.33250 111 LYS A C 1
ATOM 661 C C B LYS A 1 81 ? 0.01394 -11.38033 -5.08629 0.416 23.39536 111 LYS A C 1
ATOM 662 O O A LYS A 1 81 ? -1.22516 -11.18192 -5.33139 0.584 26.31809 111 LYS A O 1
ATOM 663 O O B LYS A 1 81 ? -1.15422 -11.06653 -5.35524 0.416 26.33080 111 LYS A O 1
ATOM 674 N N . THR A 1 82 ? 0.40198 -11.78752 -3.87413 1.000 23.52496 112 THR A N 1
ATOM 675 C CA . THR A 1 82 ? -0.49529 -11.62624 -2.73666 1.000 22.74251 112 THR A CA 1
ATOM 676 C C . THR A 1 82 ? -0.51400 -10.13967 -2.34864 1.000 24.40210 112 THR A C 1
ATOM 677 O O . THR A 1 82 ? 0.31252 -9.34320 -2.81587 1.000 25.69810 112 THR A O 1
ATOM 681 N N . TYR A 1 83 ? -1.48025 -9.73940 -1.52401 1.000 22.35658 113 TYR A N 1
ATOM 682 C CA . TYR A 1 83 ? -1.65546 -8.30758 -1.30746 1.000 27.31445 113 TYR A CA 1
ATOM 683 C C . TYR A 1 83 ? -2.18486 -8.05550 0.10028 1.000 27.78680 113 TYR A C 1
ATOM 684 O O . TYR A 1 83 ? -2.69506 -8.95558 0.77414 1.000 22.63804 113 TYR A O 1
ATOM 693 N N . SER A 1 84 ? -2.03035 -6.81665 0.54939 1.000 21.95766 114 SER A N 1
ATOM 694 C CA . SER A 1 84 ? -2.68898 -6.33965 1.75812 1.000 25.68305 114 SER A CA 1
ATOM 695 C C . SER A 1 84 ? -3.83098 -5.41395 1.38630 1.000 24.27809 114 SER A C 1
ATOM 696 O O . SER A 1 84 ? -3.89609 -4.90894 0.25829 1.000 21.91594 114 SER A O 1
ATOM 699 N N . ALA A 1 85 ? -4.71397 -5.15544 2.35972 1.000 20.64520 115 ALA A N 1
ATOM 700 C CA . ALA A 1 85 ? -5.93182 -4.40729 2.05783 1.000 22.35220 115 ALA A CA 1
ATOM 701 C C . ALA A 1 85 ? -6.44568 -3.72040 3.31905 1.000 23.02351 115 ALA A C 1
ATOM 702 O O . ALA A 1 85 ? -6.04426 -4.05531 4.43788 1.000 24.61746 115 ALA A O 1
ATOM 704 N N . ARG A 1 86 ? -7.34680 -2.75811 3.12265 1.000 22.06600 116 ARG A N 1
ATOM 705 C CA . ARG A 1 86 ? -8.00771 -2.10411 4.24356 1.000 17.91052 116 ARG A CA 1
ATOM 706 C C . ARG A 1 86 ? -9.43844 -1.79054 3.84958 1.000 22.85115 116 ARG A C 1
ATOM 707 O O . ARG A 1 86 ? -9.70092 -1.40729 2.70385 1.000 25.67500 116 ARG A O 1
ATOM 715 N N . LEU A 1 87 ? -10.36485 -1.99098 4.79824 1.000 23.36921 117 LEU A N 1
ATOM 716 C CA . LEU A 1 87 ? -11.75936 -1.56454 4.66382 1.000 18.53757 117 LEU A CA 1
ATOM 717 C C . LEU A 1 87 ? -12.12291 -0.56545 5.76281 1.000 18.67130 117 LEU A C 1
ATOM 718 O O . LEU A 1 87 ? -11.92611 -0.85645 6.94582 1.000 24.20241 117 LEU A O 1
ATOM 723 N N . THR A 1 88 ? -12.67377 0.59647 5.37982 1.000 17.41897 118 THR A N 1
ATOM 724 C CA . THR A 1 88 ? -13.04564 1.60923 6.36505 1.000 20.68914 118 THR A CA 1
ATOM 725 C C . THR A 1 88 ? -14.33829 2.29536 5.95659 1.000 23.70373 118 THR A C 1
ATOM 726 O O . THR A 1 88 ? -14.45170 2.79556 4.83138 1.000 24.31493 118 THR A O 1
ATOM 730 N N . TRP A 1 89 ? -15.28599 2.34957 6.88678 1.000 18.78907 119 TRP A N 1
ATOM 731 C CA . TRP A 1 89 ? -16.55146 3.05667 6.72128 1.000 18.49160 119 TRP A CA 1
ATOM 732 C C . TRP A 1 89 ? -16.49088 4.35794 7.51432 1.000 18.52217 119 TRP A C 1
ATOM 733 O O . TRP A 1 89 ? -16.06707 4.35176 8.67189 1.000 19.25866 119 TRP A O 1
ATOM 744 N N . PHE A 1 90 ? -16.92083 5.46697 6.90181 1.000 17.60979 120 PHE A N 1
ATOM 745 C CA . PHE A 1 90 ? -16.95029 6.78556 7.53447 1.000 22.47966 120 PHE A CA 1
ATOM 746 C C . PHE A 1 90 ? -18.35654 7.35647 7.48796 1.000 24.01617 120 PHE A C 1
ATOM 747 O O . PHE A 1 90 ? -19.07712 7.16299 6.50135 1.000 19.72258 120 PHE A O 1
ATOM 755 N N . LYS A 1 91 ? -18.71664 8.11172 8.53053 1.000 21.32108 121 LYS A N 1
ATOM 756 C CA . LYS A 1 91 ? -19.78868 9.09290 8.42449 1.000 23.81070 121 LYS A CA 1
ATOM 757 C C . LYS A 1 91 ? -19.14483 10.45934 8.21270 1.000 29.11218 121 LYS A C 1
ATOM 758 O O . LYS A 1 91 ? -18.30075 10.89730 9.01557 1.000 25.31735 121 LYS A O 1
ATOM 764 N N . ILE A 1 92 ? -19.52418 11.11466 7.11636 1.000 21.19573 122 ILE A N 1
ATOM 765 C CA . ILE A 1 92 ? -18.78599 12.24797 6.56868 1.000 24.59079 122 ILE A CA 1
ATOM 766 C C . ILE A 1 92 ? -19.64644 13.50375 6.64759 1.000 28.62837 122 ILE A C 1
ATOM 767 O O . ILE A 1 92 ? -20.82002 13.47914 6.26092 1.000 30.28285 122 ILE A O 1
ATOM 772 N N . THR A 1 93 ? -19.06339 14.59247 7.14704 1.000 32.25756 123 THR A N 1
ATOM 773 C CA . THR A 1 93 ? -19.63001 15.93459 7.10680 1.000 37.89080 123 THR A CA 1
ATOM 774 C C . THR A 1 93 ? -18.58959 16.84248 6.47649 1.000 40.56992 123 THR A C 1
ATOM 775 O O . THR A 1 93 ? -17.43003 16.45146 6.31474 1.000 36.97516 123 THR A O 1
ATOM 779 N N . PRO A 1 94 ? -18.96546 18.05785 6.07499 1.000 44.47582 124 PRO A N 1
ATOM 780 C CA . PRO A 1 94 ? -17.94981 18.93502 5.45804 1.000 46.11040 124 PRO A CA 1
ATOM 781 C C . PRO A 1 94 ? -16.80625 19.28308 6.39769 1.000 35.62863 124 PRO A C 1
ATOM 782 O O . PRO A 1 94 ? -15.67072 19.43149 5.93978 1.000 41.51652 124 PRO A O 1
ATOM 786 N N . THR A 1 95 ? -17.04750 19.34434 7.70194 1.000 32.85843 125 THR A N 1
ATOM 787 C CA . THR A 1 95 ? -15.98128 19.68265 8.63657 1.000 35.72718 125 THR A CA 1
ATOM 788 C C . THR A 1 95 ? -15.19910 18.48205 9.16936 1.000 35.19229 125 THR A C 1
ATOM 789 O O . THR A 1 95 ? -14.06398 18.67512 9.61344 1.000 32.39929 125 THR A O 1
ATOM 793 N N . CYS A 1 96 ? -15.75143 17.26073 9.16217 1.000 31.03944 126 CYS A N 1
ATOM 794 C CA . CYS A 1 96 ? -14.99831 16.14140 9.73448 1.000 28.96457 126 CYS A CA 1
ATOM 795 C C . CYS A 1 96 ? -15.57903 14.80114 9.30107 1.000 26.48511 126 CYS A C 1
ATOM 796 O O . CYS A 1 96 ? -16.73080 14.70556 8.86348 1.000 23.41528 126 CYS A O 1
ATOM 799 N N . ALA A 1 97 ? -14.77789 13.74916 9.48739 1.000 26.84014 127 ALA A N 1
ATOM 800 C CA . ALA A 1 97 ? -15.17217 12.39095 9.10876 1.000 24.24420 127 ALA A CA 1
ATOM 801 C C . ALA A 1 97 ? -14.93774 11.42812 10.25941 1.000 26.98434 127 ALA A C 1
ATOM 802 O O . ALA A 1 97 ? -13.82473 11.36725 10.79574 1.000 26.24907 127 ALA A O 1
ATOM 804 N N . THR A 1 98 ? -15.96824 10.62150 10.58148 1.000 20.34110 128 THR A N 1
ATOM 805 C CA . THR A 1 98 ? -15.92722 9.66373 11.67909 1.000 19.93601 128 THR A CA 1
ATOM 806 C C . THR A 1 98 ? -15.76864 8.25262 11.12230 1.000 25.55761 128 THR A C 1
ATOM 807 O O . THR A 1 98 ? -16.70179 7.74024 10.47545 1.000 21.61512 128 THR A O 1
ATOM 811 N N . PRO A 1 99 ? -14.63789 7.58381 11.35809 1.000 22.76589 129 PRO A N 1
ATOM 812 C CA . PRO A 1 99 ? -14.53374 6.15030 11.03069 1.000 20.50311 129 PRO A CA 1
ATOM 813 C C . PRO A 1 99 ? -15.38586 5.35114 12.00620 1.000 20.85537 129 PRO A C 1
ATOM 814 O O . PRO A 1 99 ? -15.35088 5.59448 13.21341 1.000 24.34000 129 PRO A O 1
ATOM 818 N N . ILE A 1 100 ? -16.18801 4.42690 11.48430 1.000 17.25756 130 ILE A N 1
ATOM 819 C CA . ILE A 1 100 ? -17.12066 3.67433 12.32051 1.000 16.89625 130 ILE A CA 1
ATOM 820 C C . ILE A 1 100 ? -16.88716 2.17759 12.22687 1.000 19.57101 130 ILE A C 1
ATOM 821 O O . ILE A 1 100 ? -17.39425 1.42571 13.07348 1.000 19.23966 130 ILE A O 1
ATOM 826 N N . HIS A 1 101 ? -16.12342 1.72801 11.24230 1.000 19.44776 131 HIS A N 1
ATOM 827 C CA . HIS A 1 101 ? -15.74850 0.31834 11.09676 1.000 18.21759 131 HIS A CA 1
ATOM 828 C C . HIS A 1 101 ? -14.45446 0.32228 10.30647 1.000 21.41145 131 HIS A C 1
ATOM 829 O O . HIS A 1 101 ? -14.34210 1.06893 9.32674 1.000 18.52881 131 HIS A O 1
ATOM 836 N N . ASP A 1 102 ? -13.47962 -0.47121 10.74671 1.000 20.49472 132 ASP A N 1
ATOM 837 C CA . ASP A 1 102 ? -12.16165 -0.44251 10.14004 1.000 21.41048 132 ASP A CA 1
ATOM 838 C C . ASP A 1 102 ? -11.52566 -1.81628 10.28704 1.000 23.57744 132 ASP A C 1
ATOM 839 O O . ASP A 1 102 ? -11.50529 -2.35849 11.39454 1.000 24.11132 132 ASP A O 1
ATOM 844 N N . VAL A 1 103 ? -10.99454 -2.36642 9.18682 1.000 21.92171 133 VAL A N 1
ATOM 845 C CA . VAL A 1 103 ? -10.29515 -3.65531 9.20597 1.000 21.84714 133 VAL A CA 1
ATOM 846 C C . VAL A 1 103 ? -9.07640 -3.58841 8.28615 1.000 23.40629 133 VAL A C 1
ATOM 847 O O . VAL A 1 103 ? -9.18436 -3.10291 7.15360 1.000 22.35756 133 VAL A O 1
ATOM 851 N N . VAL A 1 104 ? -7.93778 -4.14261 8.73125 1.000 22.25468 134 VAL A N 1
ATOM 852 C CA . VAL A 1 104 ? -6.73881 -4.27310 7.89403 1.000 21.00774 134 VAL A CA 1
ATOM 853 C C . VAL A 1 104 ? -6.48618 -5.75802 7.63280 1.000 23.06616 134 VAL A C 1
ATOM 854 O O . VAL A 1 104 ? -6.53466 -6.56894 8.56649 1.000 26.05566 134 VAL A O 1
ATOM 858 N N . TYR A 1 105 ? -6.21084 -6.10531 6.36910 1.000 21.87947 135 TYR A N 1
ATOM 859 C CA . TYR A 1 105 ? -6.05304 -7.47807 5.89521 1.000 18.82102 135 TYR A CA 1
ATOM 860 C C . TYR A 1 105 ? -4.63047 -7.67170 5.37475 1.000 28.94151 135 TYR A C 1
ATOM 861 O O . TYR A 1 105 ? -4.05156 -6.75995 4.77446 1.000 25.14109 135 TYR A O 1
ATOM 870 N N . MET A 1 106 ? -4.05704 -8.85305 5.61729 1.000 20.10379 136 MET A N 1
ATOM 871 C CA . MET A 1 106 ? -2.71438 -9.17766 5.14139 1.000 25.07714 136 MET A CA 1
ATOM 872 C C . MET A 1 106 ? -2.72065 -10.58714 4.57890 1.000 23.94108 136 MET A C 1
ATOM 873 O O . MET A 1 106 ? -3.57429 -11.40950 4.92088 1.000 21.71005 136 MET A O 1
ATOM 878 N N . LYS A 1 107 ? -1.74903 -10.85440 3.71212 1.000 23.45900 137 LYS A N 1
ATOM 879 C CA . LYS A 1 107 ? -1.61120 -12.15395 3.06484 1.000 22.02526 137 LYS A CA 1
ATOM 880 C C . LYS A 1 107 ? -2.90112 -12.55632 2.35635 1.000 27.37615 137 LYS A C 1
ATOM 881 O O . LYS A 1 107 ? -3.39179 -13.68044 2.48799 1.000 23.91978 137 LYS A O 1
ATOM 887 N N . CYS A 1 108 ? -3.44198 -11.63369 1.56546 1.000 20.65129 138 CYS A N 1
ATOM 888 C CA . CYS A 1 108 ? -4.64149 -11.93937 0.77891 1.000 20.57401 138 CYS A CA 1
ATOM 889 C C . CYS A 1 108 ? -4.27849 -12.72179 -0.48282 1.000 21.52129 138 CYS A C 1
ATOM 890 O O . CYS A 1 108 ? -3.39958 -12.30905 -1.25830 1.000 21.29793 138 CYS A O 1
ATOM 893 N N . ASN A 1 109 ? -4.92731 -13.86369 -0.66298 1.000 20.45594 139 ASN A N 1
ATOM 894 C CA . ASN A 1 109 ? -4.83172 -14.71126 -1.86195 1.000 22.10224 139 ASN A CA 1
ATOM 895 C C . ASN A 1 109 ? -5.73941 -14.13196 -2.96023 1.000 23.27437 139 ASN A C 1
ATOM 896 O O . ASN A 1 109 ? -6.97260 -14.20402 -2.84435 1.000 19.83918 139 ASN A O 1
ATOM 901 N N . PRO A 1 110 ? -5.19845 -13.55110 -4.03983 1.000 20.94542 140 PRO A N 1
ATOM 902 C CA . PRO A 1 110 ? -6.07740 -12.91956 -5.02835 1.000 20.25203 140 PRO A CA 1
ATOM 903 C C . PRO A 1 110 ? -6.77117 -13.92118 -5.93683 1.000 23.59294 140 PRO A C 1
ATOM 904 O O . PRO A 1 110 ? -7.51874 -13.50956 -6.82279 1.000 22.08551 140 PRO A O 1
ATOM 908 N N . LYS A 1 111 ? -6.55368 -15.22307 -5.75347 1.000 24.67780 141 LYS A N 1
ATOM 909 C CA . LYS A 1 111 ? -7.42521 -16.18758 -6.42079 1.000 23.77654 141 LYS A CA 1
ATOM 910 C C . LYS A 1 111 ? -8.82816 -16.19707 -5.81985 1.000 25.77186 141 LYS A C 1
ATOM 911 O O . LYS A 1 111 ? -9.74667 -16.67893 -6.47796 1.000 25.95937 141 LYS A O 1
ATOM 917 N N . LEU A 1 112 ? -9.00894 -15.64677 -4.60231 1.000 24.49419 142 LEU A N 1
ATOM 918 C CA . LEU A 1 112 ? -10.23395 -15.69005 -3.80212 1.000 23.53451 142 LEU A CA 1
ATOM 919 C C . LEU A 1 112 ? -10.91944 -14.31433 -3.78860 1.000 25.55941 142 LEU A C 1
ATOM 920 O O . LEU A 1 112 ? -10.52801 -13.39803 -4.50547 1.000 27.64635 142 LEU A O 1
ATOM 925 N N . LEU A 1 113 ? -11.96577 -14.17544 -2.97768 1.000 27.07076 143 LEU A N 1
ATOM 926 C CA . LEU A 1 113 ? -12.74021 -12.94254 -2.93203 1.000 24.86524 143 LEU A CA 1
ATOM 927 C C . LEU A 1 113 ? -12.16175 -11.97572 -1.89793 1.000 23.61597 143 LEU A C 1
ATOM 928 O O . LEU A 1 113 ? -11.35687 -12.34863 -1.03185 1.000 20.61679 143 LEU A O 1
ATOM 933 N N . PHE A 1 114 ? -12.62001 -10.72745 -1.97972 1.000 19.67579 144 PHE A N 1
ATOM 934 C CA . PHE A 1 114 ? -12.26451 -9.73611 -0.97762 1.000 20.06936 144 PHE A CA 1
ATOM 935 C C . PHE A 1 114 ? -12.47733 -10.28278 0.43166 1.000 20.42562 144 PHE A C 1
ATOM 936 O O . PHE A 1 114 ? -13.48873 -10.92423 0.71610 1.000 22.73557 144 PHE A O 1
ATOM 944 N N . GLY A 1 115 ? -11.51129 -9.98944 1.31611 1.000 18.74038 145 GLY A N 1
ATOM 945 C CA . GLY A 1 115 ? -11.54514 -10.37385 2.70363 1.000 19.68708 145 GLY A CA 1
ATOM 946 C C . GLY A 1 115 ? -11.10779 -11.78543 2.98914 1.000 25.99916 145 GLY A C 1
ATOM 947 O O . GLY A 1 115 ? -10.93245 -12.13128 4.16422 1.000 28.93866 145 GLY A O 1
ATOM 948 N N . MET A 1 116 ? -10.92000 -12.61831 1.96327 1.000 26.41470 146 MET A N 1
ATOM 949 C CA . MET A 1 116 ? -10.48423 -14.00285 2.15576 1.000 28.72898 146 MET A CA 1
ATOM 950 C C . MET A 1 116 ? -8.95532 -14.05314 2.22470 1.000 25.68391 146 MET A C 1
ATOM 951 O O . MET A 1 116 ? -8.27534 -14.52749 1.32486 1.000 23.72298 146 MET A O 1
ATOM 956 N N . CYS A 1 117 ? -8.43807 -13.54156 3.34146 1.000 25.72920 147 CYS A N 1
ATOM 957 C CA . CYS A 1 117 ? -7.02881 -13.25249 3.57000 1.000 22.94774 147 CYS A CA 1
ATOM 958 C C . CYS A 1 117 ? -6.56419 -14.03643 4.78581 1.000 25.89296 147 CYS A C 1
ATOM 959 O O . CYS A 1 117 ? -7.31894 -14.17394 5.75291 1.000 23.78757 147 CYS A O 1
ATOM 962 N N . ASP A 1 118 ? -5.31402 -14.51215 4.76359 1.000 24.07400 148 ASP A N 1
ATOM 963 C CA . ASP A 1 118 ? -4.85559 -15.36647 5.86320 1.000 25.37779 148 ASP A CA 1
ATOM 964 C C . ASP A 1 118 ? -4.82069 -14.62907 7.21202 1.000 28.99231 148 ASP A C 1
ATOM 965 O O . ASP A 1 118 ? -5.02973 -15.25048 8.26479 1.000 27.39142 148 ASP A O 1
ATOM 970 N N . GLU A 1 119 ? -4.58196 -13.31837 7.21017 1.000 23.14377 149 GLU A N 1
ATOM 971 C CA . GLU A 1 119 ? -4.47430 -12.54598 8.44324 1.000 24.36708 149 GLU A CA 1
ATOM 972 C C . GLU A 1 119 ? -5.32556 -11.28740 8.36149 1.000 26.01969 149 GLU A C 1
ATOM 973 O O . GLU A 1 119 ? -5.64172 -10.79171 7.27315 1.000 23.01058 149 GLU A O 1
ATOM 979 N N . ARG A 1 120 ? -5.67750 -10.76662 9.54246 1.000 23.03609 150 ARG A N 1
ATOM 980 C CA . ARG A 1 120 ? -6.24340 -9.42768 9.63293 1.000 22.90505 150 ARG A CA 1
ATOM 981 C C . ARG A 1 120 ? -5.94063 -8.83079 11.00231 1.000 23.81551 150 ARG A C 1
ATOM 982 O O . ARG A 1 120 ? -5.58582 -9.54193 11.94563 1.000 27.09573 150 ARG A O 1
ATOM 990 N N . SER A 1 121 ? -6.07378 -7.50646 11.09172 1.000 27.26750 151 SER A N 1
ATOM 991 C CA . SER A 1 121 ? -6.05983 -6.77118 12.35311 1.000 29.85663 151 SER A CA 1
ATOM 992 C C . SER A 1 121 ? -7.27589 -7.13930 13.19438 1.000 23.96108 151 SER A C 1
ATOM 993 O O . SER A 1 121 ? -8.16480 -7.85786 12.75875 1.000 23.47280 151 SER A O 1
ATOM 996 N N . ASN A 1 122 ? -7.33053 -6.57951 14.40123 1.000 20.65913 152 ASN A N 1
ATOM 997 C CA . ASN A 1 122 ? -8.57048 -6.54808 15.15650 1.000 26.00719 152 ASN A CA 1
ATOM 998 C C . ASN A 1 122 ? -9.67785 -5.95939 14.28533 1.000 22.58057 152 ASN A C 1
ATOM 999 O O . ASN A 1 122 ? -9.43678 -5.09768 13.44276 1.000 22.68941 152 ASN A O 1
ATOM 1004 N N . ILE A 1 123 ? -10.90563 -6.42000 14.48980 1.000 23.18037 153 ILE A N 1
ATOM 1005 C CA . ILE A 1 123 ? -12.03926 -5.98927 13.67706 1.000 22.46105 153 ILE A CA 1
ATOM 1006 C C . ILE A 1 123 ? -12.69510 -4.85354 14.44507 1.000 21.86122 153 ILE A C 1
ATOM 1007 O O . ILE A 1 123 ? -13.35629 -5.09201 15.44800 1.000 20.25108 153 ILE A O 1
ATOM 1012 N N . LEU A 1 124 ? -12.49275 -3.61155 13.99038 1.000 21.64727 154 LEU A N 1
ATOM 1013 C CA . LEU A 1 124 ? -12.83750 -2.43962 14.79717 1.000 25.58804 154 LEU A CA 1
ATOM 1014 C C . LEU A 1 124 ? -14.20949 -1.83783 14.46173 1.000 23.62682 154 LEU A C 1
ATOM 1015 O O . LEU A 1 124 ? -14.59219 -1.71629 13.29057 1.000 19.95130 154 LEU A O 1
ATOM 1020 N N . TRP A 1 125 ? -14.91709 -1.41608 15.51463 1.000 23.92953 155 TRP A N 1
ATOM 1021 C CA . TRP A 1 125 ? -16.23709 -0.80329 15.43065 1.000 16.81375 155 TRP A CA 1
ATOM 1022 C C . TRP A 1 125 ? -16.33919 0.34576 16.42831 1.000 17.82796 155 TRP A C 1
ATOM 1023 O O . TRP A 1 125 ? -15.75677 0.29615 17.51827 1.000 20.64008 155 TRP A O 1
ATOM 1034 N N . LEU A 1 126 ? -17.11151 1.36329 16.07122 1.000 22.31029 156 LEU A N 1
ATOM 1035 C CA . LEU A 1 126 ? -17.58991 2.26732 17.10153 1.000 20.04172 156 LEU A CA 1
ATOM 1036 C C . LEU A 1 126 ? -18.29459 1.43366 18.17291 1.000 20.40660 156 LEU A C 1
ATOM 1037 O O . LEU A 1 126 ? -19.14185 0.58462 17.86004 1.000 19.27102 156 LEU A O 1
ATOM 1042 N N . ASN A 1 127 ? -17.95013 1.65786 19.44476 1.000 20.12369 157 ASN A N 1
ATOM 1043 C CA . ASN A 1 127 ? -18.40249 0.71348 20.46965 1.000 18.54591 157 ASN A CA 1
ATOM 1044 C C . ASN A 1 127 ? -19.92370 0.68109 20.57218 1.000 22.76032 157 ASN A C 1
ATOM 1045 O O . ASN A 1 127 ? -20.52316 -0.39513 20.71518 1.000 20.75821 157 ASN A O 1
ATOM 1050 N N . SER A 1 128 ? -20.56294 1.82427 20.37961 1.000 18.13249 158 SER A N 1
ATOM 1051 C CA . SER A 1 128 ? -22.01514 1.94738 20.47409 1.000 18.60785 158 SER A CA 1
ATOM 1052 C C . SER A 1 128 ? -22.75962 1.39407 19.26744 1.000 23.35025 158 SER A C 1
ATOM 1053 O O . SER A 1 128 ? -23.99854 1.43980 19.26129 1.000 20.80653 158 SER A O 1
ATOM 1056 N N . LEU A 1 129 ? -22.05585 0.86726 18.25050 1.000 22.45453 159 LEU A N 1
ATOM 1057 C CA . LEU A 1 129 ? -22.67277 0.20698 17.10067 1.000 18.51259 159 LEU A CA 1
ATOM 1058 C C . LEU A 1 129 ? -22.64296 -1.31737 17.16716 1.000 17.61948 159 LEU A C 1
ATOM 1059 O O . LEU A 1 129 ? -23.30140 -1.96174 16.35057 1.000 18.68174 159 LEU A O 1
ATOM 1064 N N . ILE A 1 130 ? -21.90541 -1.90362 18.10599 1.000 16.96522 160 ILE A N 1
ATOM 1065 C CA . ILE A 1 130 ? -21.57615 -3.33110 18.01120 1.000 21.99844 160 ILE A CA 1
ATOM 1066 C C . ILE A 1 130 ? -22.82703 -4.19152 18.08699 1.000 22.76885 160 ILE A C 1
ATOM 1067 O O . ILE A 1 130 ? -22.92749 -5.22198 17.40485 1.000 19.08897 160 ILE A O 1
ATOM 1072 N N . THR A 1 131 ? -23.79950 -3.80904 18.92350 1.000 17.58105 161 THR A N 1
ATOM 1073 C CA . THR A 1 131 ? -24.95678 -4.69030 19.02281 1.000 16.65598 161 THR A CA 1
ATOM 1074 C C . THR A 1 131 ? -25.98640 -4.44959 17.92440 1.000 23.25006 161 THR A C 1
ATOM 1075 O O . THR A 1 131 ? -26.93465 -5.23150 17.81458 1.000 20.85290 161 THR A O 1
ATOM 1079 N N . THR A 1 132 ? -25.85348 -3.38256 17.13439 1.000 17.60293 162 THR A N 1
ATOM 1080 C CA . THR A 1 132 ? -26.81313 -3.08621 16.08045 1.000 19.76176 162 THR A CA 1
ATOM 1081 C C . THR A 1 132 ? -26.16718 -2.94957 14.70980 1.000 25.70246 162 THR A C 1
ATOM 1082 O O . THR A 1 132 ? -26.80772 -2.43233 13.80290 1.000 23.18017 162 THR A O 1
ATOM 1086 N N . ALA A 1 133 ? -24.91605 -3.37818 14.52460 1.000 18.68263 163 ALA A N 1
ATOM 1087 C CA . ALA A 1 133 ? -24.32623 -3.25026 13.20498 1.000 16.86888 163 ALA A CA 1
ATOM 1088 C C . ALA A 1 133 ? -23.38202 -4.41390 12.95075 1.000 17.23028 163 ALA A C 1
ATOM 1089 O O . ALA A 1 133 ? -22.75034 -4.92500 13.87149 1.000 18.33737 163 ALA A O 1
ATOM 1091 N N . ALA A 1 134 ? -23.28835 -4.81857 11.68621 1.000 19.97181 164 ALA A N 1
ATOM 1092 C CA . ALA A 1 134 ? -22.40274 -5.90043 11.28085 1.000 20.67406 164 ALA A CA 1
ATOM 1093 C C . ALA A 1 134 ? -22.18237 -5.78415 9.77650 1.000 23.25594 164 ALA A C 1
ATOM 1094 O O . ALA A 1 134 ? -22.94911 -5.12527 9.07093 1.000 18.29417 164 ALA A O 1
ATOM 1096 N N . GLU A 1 135 ? -21.15019 -6.46575 9.28565 1.000 17.35294 165 GLU A N 1
ATOM 1097 C CA . GLU A 1 135 ? -20.94750 -6.56463 7.83596 1.000 22.10566 165 GLU A CA 1
ATOM 1098 C C . GLU A 1 135 ? -21.95514 -7.52033 7.20415 1.000 18.03440 165 GLU A C 1
ATOM 1099 O O . GLU A 1 135 ? -22.52429 -8.40326 7.85918 1.000 22.74795 165 GLU A O 1
ATOM 1105 N N . THR A 1 136 ? -22.15969 -7.34515 5.90183 1.000 17.38903 166 THR A N 1
ATOM 1106 C CA . THR A 1 136 ? -22.89016 -8.31687 5.08190 1.000 17.65454 166 THR A CA 1
ATOM 1107 C C . THR A 1 136 ? -22.00010 -9.51986 4.76898 1.000 19.54539 166 THR A C 1
ATOM 1108 O O . THR A 1 136 ? -20.81741 -9.53383 5.09261 1.000 18.41342 166 THR A O 1
ATOM 1112 N N . ASP A 1 137 ? -22.56856 -10.50739 4.04794 1.000 15.38357 167 ASP A N 1
ATOM 1113 C CA . ASP A 1 137 ? -21.92919 -11.80358 3.83460 1.000 19.713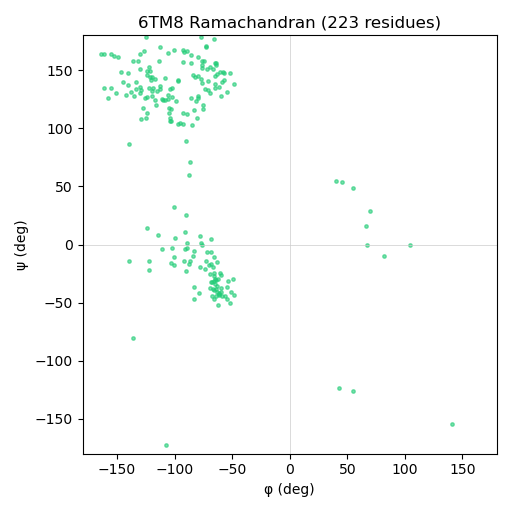75 167 ASP A CA 1
ATOM 1114 C C . ASP A 1 137 ? -20.64647 -11.70898 3.01662 1.000 19.83084 167 ASP A C 1
ATOM 1115 O O . ASP A 1 137 ? -19.76233 -12.54674 3.20376 1.000 23.11579 167 ASP A O 1
ATOM 1120 N N . ASP A 1 138 ? -20.51206 -10.73718 2.10110 1.000 18.64170 168 ASP A N 1
ATOM 1121 C CA . ASP A 1 138 ? -19.24434 -10.59843 1.37937 1.000 20.60469 168 ASP A CA 1
ATOM 1122 C C . ASP A 1 138 ? -18.27206 -9.64230 2.07876 1.000 22.80115 168 ASP A C 1
ATOM 1123 O O . ASP A 1 138 ? -17.24616 -9.27276 1.48594 1.000 21.83184 168 ASP A O 1
ATOM 1128 N N . GLU A 1 139 ? -18.57710 -9.24077 3.32211 1.000 15.08115 169 GLU A N 1
ATOM 1129 C CA . GLU A 1 139 ? -17.80384 -8.35850 4.19017 1.000 17.88861 169 GLU A CA 1
ATOM 1130 C C . GLU A 1 139 ? -17.72562 -6.92276 3.68264 1.000 20.14762 169 GLU A C 1
ATOM 1131 O O . GLU A 1 139 ? -17.14008 -6.08729 4.36117 1.000 19.10352 169 GLU A O 1
ATOM 1137 N N . LEU A 1 140 ? -18.32043 -6.59601 2.54040 1.000 17.34193 170 LEU A N 1
ATOM 1138 C CA . LEU A 1 140 ? -18.14247 -5.23463 2.04442 1.000 23.79303 170 LEU A CA 1
ATOM 1139 C C . LEU A 1 140 ? -19.31747 -4.31733 2.32414 1.000 19.32413 170 LEU A C 1
ATOM 1140 O O . LEU A 1 140 ? -19.15187 -3.10349 2.21060 1.000 23.15248 170 LEU A O 1
ATOM 1145 N N . GLY A 1 141 ? -20.50174 -4.87701 2.65003 1.000 20.38113 171 GLY A N 1
ATOM 1146 C CA . GLY A 1 141 ? -21.66698 -4.08365 2.98464 1.000 16.14868 171 GLY A CA 1
ATOM 1147 C C . GLY A 1 141 ? -21.77930 -3.85037 4.47557 1.000 18.59922 171 GLY A C 1
ATOM 1148 O O . GLY A 1 141 ? -21.11694 -4.49855 5.26832 1.000 21.34341 171 GLY A O 1
ATOM 1149 N N . LEU A 1 142 ? -22.65644 -2.92188 4.85311 1.000 15.66883 172 LEU A N 1
ATOM 1150 C CA . LEU A 1 142 ? -22.91100 -2.60170 6.25339 1.000 20.32747 172 LEU A CA 1
ATOM 1151 C C . LEU A 1 142 ? -24.39997 -2.75453 6.56535 1.000 22.73974 172 LEU A C 1
ATOM 1152 O O . LEU A 1 142 ? -25.24954 -2.21414 5.84506 1.000 19.29317 172 LEU A O 1
ATOM 1157 N N . VAL A 1 143 ? -24.71572 -3.52335 7.60260 1.000 20.30704 173 VAL A N 1
ATOM 1158 C CA . VAL A 1 143 ? -26.09260 -3.69499 8.08134 1.000 19.21524 173 VAL A CA 1
ATOM 1159 C C . VAL A 1 143 ? -26.23891 -2.81312 9.32144 1.000 17.93596 173 VAL A C 1
ATOM 1160 O O . VAL A 1 143 ? -25.34574 -2.78340 10.17789 1.000 18.97326 173 VAL A O 1
ATOM 1164 N N . LEU A 1 144 ? -27.33175 -2.07473 9.40045 1.000 18.35312 174 LEU A N 1
ATOM 1165 C CA . LEU A 1 144 ? -27.57061 -1.13909 10.49898 1.000 19.12845 174 LEU A CA 1
ATOM 1166 C C . LEU A 1 144 ? -28.95626 -1.45183 11.04267 1.000 20.14134 174 LEU A C 1
ATOM 1167 O O . LEU A 1 144 ? -29.96139 -1.22259 10.35267 1.000 15.83404 174 LEU A O 1
ATOM 1172 N N . ALA A 1 145 ? -29.00906 -2.04399 12.23219 1.000 20.75101 175 ALA A N 1
ATOM 1173 C CA . ALA A 1 145 ? -30.29298 -2.28809 12.86415 1.000 18.43972 175 ALA A CA 1
ATOM 1174 C C . ALA A 1 145 ? -30.67873 -1.03954 13.63734 1.000 17.35951 175 ALA A C 1
ATOM 1175 O O . ALA A 1 145 ? -29.82456 -0.26409 14.05186 1.000 18.04611 175 ALA A O 1
ATOM 1177 N N . SER A 1 146 ? -31.97569 -0.87388 13.85554 1.000 22.74906 176 SER A N 1
ATOM 1178 C CA . SER A 1 146 ? -32.53976 0.16626 14.71349 1.000 17.92880 176 SER A CA 1
ATOM 1179 C C . SER A 1 146 ? -31.85035 1.53052 14.58557 1.000 20.62356 176 SER A C 1
ATOM 1180 O O . SER A 1 146 ? -31.41336 2.09867 15.59339 1.000 22.44200 176 SER A O 1
ATOM 1183 N N . PRO A 1 147 ? -31.73687 2.09178 13.38799 1.000 19.85578 177 PRO A N 1
ATOM 1184 C CA . PRO A 1 147 ? -31.15397 3.43108 13.26154 1.000 26.33732 177 PRO A CA 1
ATOM 1185 C C . PRO A 1 147 ? -32.04555 4.47826 13.90329 1.000 31.36280 177 PRO A C 1
ATOM 1186 O O . PRO A 1 147 ? -33.27143 4.32561 13.98622 1.000 23.71089 177 PRO A O 1
ATOM 1190 N N . ALA A 1 148 ? -31.41496 5.54562 14.37804 1.000 23.57691 178 ALA A N 1
ATOM 1191 C CA . ALA A 1 148 ? -32.16010 6.70375 14.83875 1.000 24.84827 178 ALA A CA 1
ATOM 1192 C C . ALA A 1 148 ? -32.12848 7.76057 13.74720 1.000 22.29279 178 ALA A C 1
ATOM 1193 O O . ALA A 1 148 ? -31.39213 7.65341 12.76440 1.000 21.90503 178 ALA A O 1
ATOM 1195 N N . HIS A 1 149 ? -32.97274 8.77298 13.91394 1.000 25.02139 179 HIS A N 1
ATOM 1196 C CA . HIS A 1 149 ? -33.01911 9.87395 12.95241 1.000 22.90034 179 HIS A CA 1
ATOM 1197 C C . HIS A 1 149 ? -31.63587 10.50062 12.74117 1.000 20.60642 179 HIS A C 1
ATOM 1198 O O . HIS A 1 149 ? -31.27726 10.90713 11.62061 1.000 20.31418 179 HIS A O 1
ATOM 1205 N N . SER A 1 150 ? -30.84182 10.58560 13.81034 1.000 22.97163 180 SER A N 1
ATOM 1206 C CA . SER A 1 150 ? -29.49222 11.13708 13.71168 1.000 21.88993 180 SER A CA 1
ATOM 1207 C C . SER A 1 150 ? -28.54951 10.29938 12.86088 1.000 21.59244 180 SER A C 1
ATOM 1208 O O . SER A 1 150 ? -27.43587 10.75996 12.59362 1.000 21.48077 180 SER A O 1
ATO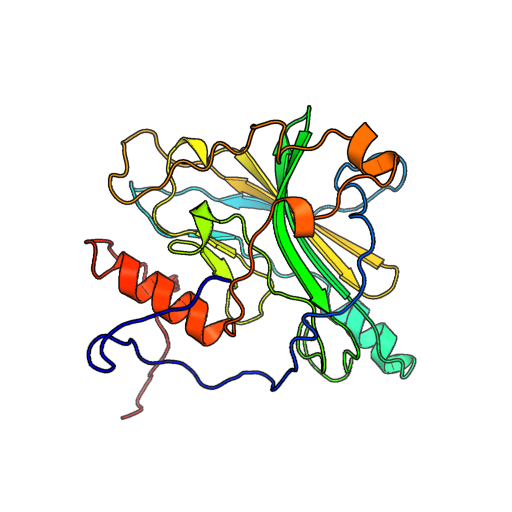M 1211 N N . TYR A 1 151 ? -28.92544 9.07777 12.46904 1.000 19.13506 181 TYR A N 1
ATOM 1212 C CA . TYR A 1 151 ? -28.12733 8.35588 11.47855 1.000 19.09648 181 TYR A CA 1
ATOM 1213 C C . TYR A 1 151 ? -28.19020 9.00517 10.09455 1.000 24.27370 181 TYR A C 1
ATOM 1214 O O . TYR A 1 151 ? -27.36943 8.66607 9.23523 1.000 21.21421 181 TYR A O 1
ATOM 1223 N N . SER A 1 152 ? -29.17318 9.87813 9.84570 1.000 23.62851 182 SER A N 1
ATOM 1224 C CA . SER A 1 152 ? -29.32251 10.48391 8.52637 1.000 19.59771 182 SER A CA 1
ATOM 1225 C C . SER A 1 152 ? -28.03865 11.20695 8.13897 1.000 26.10502 182 SER A C 1
ATOM 1226 O O . SER A 1 152 ? -27.39243 11.84122 8.97658 1.000 26.13822 182 SER A O 1
ATOM 1229 N N . GLY A 1 153 ? -27.68125 11.12338 6.86406 1.000 21.71372 183 GLY A N 1
ATOM 1230 C CA . GLY A 1 153 ? -26.50729 11.82541 6.36970 1.000 24.06814 183 GLY A CA 1
ATOM 1231 C C . GLY A 1 153 ? -25.72553 10.99920 5.36274 1.000 28.16397 183 GLY A C 1
ATOM 1232 O O . GLY A 1 153 ? -26.27523 10.08994 4.72342 1.000 24.85020 183 GLY A O 1
ATOM 1233 N N . LEU A 1 154 ? -24.42600 11.28444 5.24388 1.000 22.29813 184 LEU A N 1
ATOM 1234 C CA . LEU A 1 154 ? -23.56874 10.74248 4.18990 1.000 19.36257 184 LEU A CA 1
ATOM 1235 C C . LEU A 1 154 ? -22.59524 9.71342 4.77277 1.000 22.15480 184 LEU A C 1
ATOM 1236 O O . LEU A 1 154 ? -21.85720 10.00846 5.72275 1.000 23.94671 184 LEU A O 1
ATOM 1241 N N . TYR A 1 155 ? -22.61115 8.50685 4.22276 1.000 21.06303 185 TYR A N 1
ATOM 1242 C CA . TYR A 1 155 ? -21.69573 7.43719 4.61981 1.000 20.65657 185 TYR A CA 1
ATOM 1243 C C . TYR A 1 155 ? -20.75309 7.14996 3.46282 1.000 24.84863 185 TYR A C 1
ATOM 1244 O O . TYR A 1 155 ? -21.17806 7.08951 2.31020 1.000 22.52404 185 TYR A O 1
ATOM 1253 N N . ARG A 1 156 ? -19.47393 6.98176 3.76309 1.000 25.85876 186 ARG A N 1
ATOM 1254 C CA . ARG A 1 156 ? -18.48930 6.72016 2.72848 1.000 21.91913 186 ARG A CA 1
ATOM 1255 C C . ARG A 1 156 ? -17.70342 5.44850 3.04830 1.000 21.69316 186 ARG A C 1
ATOM 1256 O O . ARG A 1 156 ? -17.15734 5.30823 4.14960 1.000 24.01765 186 ARG A O 1
ATOM 1264 N N . ARG A 1 157 ? -17.66837 4.51651 2.09961 1.000 20.95877 187 ARG A N 1
ATOM 1265 C CA . ARG A 1 157 ? -16.85997 3.31144 2.21599 1.000 17.67351 187 ARG A CA 1
ATOM 1266 C C . ARG A 1 157 ? -15.59979 3.44559 1.37583 1.000 19.20080 187 ARG A C 1
ATOM 1267 O O . ARG A 1 157 ? -15.67462 3.73120 0.17684 1.000 21.19213 187 ARG A O 1
ATOM 1275 N N . VAL A 1 158 ? -14.44503 3.21998 1.98636 1.000 22.85214 188 VAL A N 1
ATOM 1276 C CA . VAL A 1 158 ? -13.18233 3.23488 1.25503 1.000 17.34569 188 VAL A CA 1
ATOM 1277 C C . VAL A 1 158 ? -12.59724 1.83452 1.32309 1.000 19.17232 188 VAL A C 1
ATOM 1278 O O . VAL A 1 158 ? -12.34696 1.30513 2.41459 1.000 22.89581 188 VAL A O 1
ATOM 1282 N N . ILE A 1 159 ? -12.39574 1.22949 0.16520 1.000 19.78578 189 ILE A N 1
ATOM 1283 C CA . ILE A 1 159 ? -11.71553 -0.05747 0.04559 1.000 19.63015 189 ILE A CA 1
ATOM 1284 C C . ILE A 1 159 ? -10.33299 0.23643 -0.51238 1.000 24.59139 189 ILE A C 1
ATOM 1285 O O . ILE A 1 159 ? -10.21684 0.88176 -1.55503 1.000 25.52787 189 ILE A O 1
ATOM 1290 N N . GLN A 1 160 ? -9.29263 -0.20528 0.17917 1.000 23.87658 190 GLN A N 1
ATOM 1291 C CA . GLN A 1 160 ? -7.92794 -0.10540 -0.31347 1.000 21.65963 190 GLN A CA 1
ATOM 1292 C C . GLN A 1 160 ? -7.41846 -1.50571 -0.62511 1.000 30.33388 190 GLN A C 1
ATOM 1293 O O . GLN A 1 160 ? -7.46891 -2.37284 0.24228 1.000 28.17144 190 GLN A O 1
ATOM 1299 N N . ILE A 1 161 ? -6.94278 -1.72158 -1.85887 1.000 31.54748 191 ILE A N 1
ATOM 1300 C CA . ILE A 1 161 ? -6.38238 -3.00168 -2.33067 1.000 22.02213 191 ILE A CA 1
ATOM 1301 C C . ILE A 1 161 ? -4.99274 -2.66826 -2.85571 1.000 27.77354 191 ILE A C 1
ATOM 1302 O O . ILE A 1 161 ? -4.87194 -2.00437 -3.89201 1.000 26.53205 191 ILE A O 1
ATOM 1307 N N . ASP A 1 162 ? -3.94666 -3.08801 -2.14371 1.000 35.72555 192 ASP A N 1
ATOM 1308 C CA . ASP A 1 162 ? -2.55836 -2.68889 -2.48417 1.000 41.11140 192 ASP A CA 1
ATOM 1309 C C . ASP A 1 162 ? -2.51474 -1.15473 -2.53543 1.000 37.03295 192 ASP A C 1
ATOM 1310 O O . ASP A 1 162 ? -2.89975 -0.49848 -1.55725 1.000 30.83555 192 ASP A O 1
ATOM 1315 N N . GLY A 1 163 ? -2.05548 -0.53446 -3.62413 1.000 34.79187 193 GLY A N 1
ATOM 1316 C CA . GLY A 1 163 ? -2.07821 0.90205 -3.73182 1.000 29.00255 193 GLY A CA 1
ATOM 1317 C C . GLY A 1 163 ? -3.21895 1.46451 -4.56421 1.000 37.87144 193 GLY A C 1
ATOM 1318 O O . GLY A 1 163 ? -3.04376 2.50475 -5.19510 1.000 42.78645 193 GLY A O 1
ATOM 1319 N N . ARG A 1 164 ? -4.38807 0.82164 -4.58771 1.000 26.38471 194 ARG A N 1
ATOM 1320 C CA . ARG A 1 164 ? -5.55003 1.39772 -5.25277 1.000 27.41702 194 ARG A CA 1
ATOM 1321 C C . ARG A 1 164 ? -6.67446 1.52744 -4.24196 1.000 27.92884 194 ARG A C 1
ATOM 1322 O O . ARG A 1 164 ? -6.73969 0.74966 -3.28518 1.000 26.96435 194 ARG A O 1
ATOM 1330 N N . ARG A 1 165 ? -7.56489 2.50417 -4.47510 1.000 25.93564 195 ARG A N 1
ATOM 1331 C CA . ARG A 1 165 ? -8.64753 2.84425 -3.55618 1.000 30.31716 195 ARG A CA 1
ATOM 1332 C C . ARG A 1 165 ? -9.97928 2.99943 -4.29848 1.000 29.46719 195 ARG A C 1
ATOM 1333 O O . ARG A 1 165 ? -10.02846 3.53796 -5.40147 1.000 26.17247 195 ARG A O 1
ATOM 1341 N N . ILE A 1 166 ? -11.05513 2.51192 -3.69411 1.000 22.58595 196 ILE A N 1
ATOM 1342 C CA . ILE A 1 166 ? -12.40101 2.55516 -4.25975 1.000 26.46840 196 ILE A CA 1
ATOM 1343 C C . ILE A 1 166 ? -13.30543 3.29883 -3.28135 1.000 29.10516 196 ILE A C 1
ATOM 1344 O O . ILE A 1 166 ? -13.28486 3.01667 -2.07636 1.000 26.82391 196 ILE A O 1
ATOM 1349 N N . TYR A 1 167 ? -14.13033 4.20669 -3.79658 1.000 23.46152 197 TYR A N 1
ATOM 1350 C CA . TYR A 1 167 ? -15.03931 4.99218 -2.95908 1.000 22.91789 197 TYR A CA 1
ATOM 1351 C C . TYR A 1 167 ? -16.47849 4.73182 -3.36137 1.000 21.46585 197 TYR A C 1
ATOM 1352 O O . TYR A 1 167 ? -16.81944 4.80546 -4.54655 1.000 24.69124 197 TYR A O 1
ATOM 1361 N N . THR A 1 168 ? -17.32230 4.47045 -2.37270 1.000 17.66146 198 THR A N 1
ATOM 1362 C CA . THR A 1 168 ? -18.76958 4.44462 -2.55691 1.000 22.66752 198 THR A CA 1
ATOM 1363 C C . THR A 1 168 ? -19.38616 5.32480 -1.48738 1.000 24.64239 198 THR A C 1
ATOM 1364 O O . THR A 1 168 ? -19.02913 5.18727 -0.30962 1.000 19.54423 198 THR A O 1
ATOM 1368 N N . ASP A 1 169 ? -20.31675 6.20552 -1.88950 1.000 21.64385 199 ASP A N 1
ATOM 1369 C CA . ASP A 1 169 ? -21.06055 7.06423 -0.97725 1.000 18.34097 199 ASP A CA 1
ATOM 1370 C C . ASP A 1 169 ? -22.51448 6.59509 -0.88805 1.000 21.45882 199 ASP A C 1
ATOM 1371 O O . ASP A 1 169 ? -23.10440 6.17516 -1.89422 1.000 18.65472 199 ASP A O 1
ATOM 1376 N N . PHE A 1 170 ? -23.09725 6.69389 0.31042 1.000 18.52482 200 PHE A N 1
ATOM 1377 C CA . PHE A 1 170 ? -24.49889 6.37839 0.56298 1.000 17.78263 200 PHE A CA 1
ATOM 1378 C C . PHE A 1 170 ? -25.13681 7.57251 1.26192 1.000 24.03760 200 PHE A C 1
ATOM 1379 O O . PHE A 1 170 ? -24.74728 7.92482 2.37870 1.000 18.53827 200 PHE A O 1
ATOM 1387 N N . SER A 1 171 ? -26.12109 8.17708 0.62027 1.000 19.88936 201 SER A N 1
ATOM 1388 C CA . SER A 1 171 ? -26.92000 9.23860 1.22014 1.000 19.45068 201 SER A CA 1
ATOM 1389 C C . SER A 1 171 ? -28.10710 8.57776 1.93709 1.000 27.75979 201 SER A C 1
ATOM 1390 O O . SER A 1 171 ? -28.97265 7.98537 1.28653 1.000 26.86987 201 SER A O 1
ATOM 1393 N N . VAL A 1 172 ? -28.13341 8.64146 3.27366 1.000 21.89831 202 VAL A N 1
ATOM 1394 C CA . VAL A 1 172 ? -29.08234 7.87370 4.09710 1.000 19.07603 202 VAL A CA 1
ATOM 1395 C C . VAL A 1 172 ? -30.09469 8.82039 4.72917 1.000 21.49757 202 VAL A C 1
ATOM 1396 O O . VAL A 1 172 ? -29.71154 9.83030 5.32550 1.000 24.70064 202 VAL A O 1
ATOM 1400 N N A THR A 1 173 ? -31.38319 8.50599 4.60723 0.385 20.46495 203 THR A N 1
ATOM 1401 N N B THR A 1 173 ? -31.37902 8.47281 4.62349 0.615 19.89222 203 THR A N 1
ATOM 1402 C CA A THR A 1 173 ? -32.41598 9.26530 5.29822 0.385 22.76936 203 THR A CA 1
ATOM 1403 C CA B THR A 1 173 ? -32.46732 9.20672 5.24896 0.615 23.01359 203 THR A CA 1
ATOM 1404 C C A THR A 1 173 ? -33.22036 8.33223 6.19078 0.385 24.72467 203 THR A C 1
ATOM 1405 C C B THR A 1 173 ? -33.19608 8.28068 6.21254 0.615 25.38846 203 THR A C 1
ATOM 1406 O O A THR A 1 173 ? -33.63364 7.24980 5.76063 0.385 22.68220 203 THR A O 1
ATOM 1407 O O B THR A 1 173 ? -33.53316 7.14750 5.85236 0.615 21.80744 203 THR A O 1
ATOM 1414 N N . ILE A 1 174 ? -33.42989 8.76253 7.42992 1.000 20.03994 204 ILE A N 1
ATOM 1415 C CA . ILE A 1 174 ? -34.14382 8.01451 8.45577 1.000 21.22740 204 ILE A CA 1
ATOM 1416 C C . ILE A 1 174 ? -35.29203 8.92407 8.87510 1.000 27.69162 204 ILE A C 1
ATOM 1417 O O . ILE A 1 174 ? -35.05748 10.12570 9.04798 1.000 26.65883 204 ILE A O 1
ATOM 1422 N N . PRO A 1 175 ? -36.51857 8.42430 9.06066 1.000 25.65569 205 PRO A N 1
AT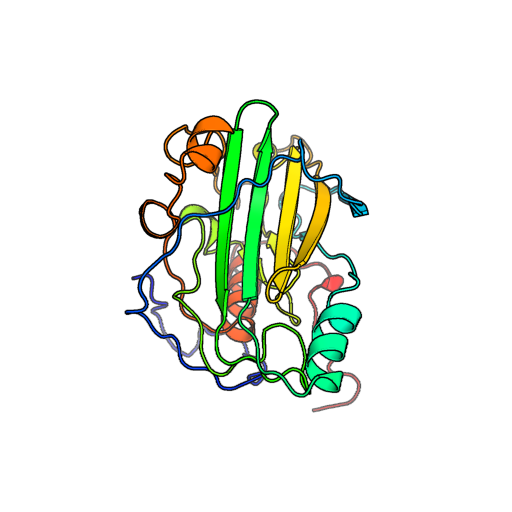OM 1423 C CA . PRO A 1 175 ? -37.63572 9.30624 9.43178 1.000 27.41635 205 PRO A CA 1
ATOM 1424 C C . PRO A 1 175 ? -37.53252 9.77086 10.88005 1.000 28.50510 205 PRO A C 1
ATOM 1425 O O . PRO A 1 175 ? -36.72547 9.28490 11.67822 1.000 21.49729 205 PRO A O 1
ATOM 1429 N N . SER A 1 176 ? -38.39357 10.73415 11.22592 1.000 28.05717 206 SER A N 1
ATOM 1430 C CA . SER A 1 176 ? -38.24858 11.45346 12.48697 1.000 25.03016 206 SER A CA 1
ATOM 1431 C C . SER A 1 176 ? -38.92258 10.77206 13.68328 1.000 28.48273 206 SER A C 1
ATOM 1432 O O . SER A 1 176 ? -38.62013 11.14125 14.82246 1.000 25.59210 206 SER A O 1
ATOM 1435 N N . SER A 1 177 ? -39.79519 9.78411 13.49388 1.000 23.39574 207 SER A N 1
ATOM 1436 C CA . SER A 1 177 ? -40.36321 9.13728 14.67626 1.000 23.46291 207 SER A CA 1
ATOM 1437 C C . SER A 1 177 ? -39.25069 8.46385 15.47079 1.000 31.68059 207 SER A C 1
ATOM 1438 O O . SER A 1 177 ? -38.25518 7.98699 14.92052 1.000 25.84292 207 SER A O 1
ATOM 1441 N N . HIS A 1 178 ? -39.40506 8.43926 16.77428 1.000 27.17101 208 HIS A N 1
ATOM 1442 C CA . HIS A 1 178 ? -38.34620 7.91553 17.61858 1.000 25.96966 208 HIS A CA 1
ATOM 1443 C C . HIS A 1 178 ? -38.30650 6.39097 17.57252 1.000 28.56950 208 HIS A C 1
ATOM 1444 O O . HIS A 1 178 ? -39.34636 5.73327 17.57520 1.000 29.96524 208 HIS A O 1
ATOM 1451 N N . CYS A 1 179 ? -37.09820 5.82003 17.52571 1.000 24.46485 209 CYS A N 1
ATOM 1452 C CA . CYS A 1 179 ? -36.95121 4.36664 17.59916 1.000 20.23004 209 CYS A CA 1
ATOM 1453 C C . CYS A 1 179 ? -36.45500 3.96729 18.98502 1.000 22.42851 209 CYS A C 1
ATOM 1454 O O . CYS A 1 179 ? -35.28255 4.22777 19.31933 1.000 22.43405 209 CYS A O 1
ATOM 1457 N N . PRO A 1 180 ? -37.27762 3.34485 19.82341 1.000 27.55140 210 PRO A N 1
ATOM 1458 C CA . PRO A 1 180 ? -36.81483 3.01657 21.17718 1.000 22.02013 210 PRO A CA 1
ATOM 1459 C C . PRO A 1 180 ? -35.80112 1.88391 21.21988 1.000 26.99752 210 PRO A C 1
ATOM 1460 O O . PRO A 1 180 ? -35.25760 1.62629 22.29488 1.000 30.32772 210 PRO A O 1
ATOM 1464 N N . LEU A 1 181 ? -35.50943 1.20851 20.10289 1.000 27.40823 211 LEU A N 1
ATOM 1465 C CA . LEU A 1 181 ? -34.43678 0.21463 20.08235 1.000 22.64347 211 LEU A CA 1
ATOM 1466 C C . LEU A 1 181 ? -33.07559 0.81766 19.72823 1.000 24.10301 211 LEU A C 1
ATOM 1467 O O . LEU A 1 181 ? -32.06882 0.10312 19.73034 1.000 29.53653 211 LEU A O 1
ATOM 1472 N N . SER A 1 182 ? -33.01295 2.10937 19.42282 1.000 23.75022 212 SER A N 1
ATOM 1473 C CA . SER A 1 182 ? -31.80284 2.67342 18.84493 1.000 21.00501 212 SER A CA 1
ATOM 1474 C C . SER A 1 182 ? -30.79553 3.07546 19.93073 1.000 23.06005 212 SER A C 1
ATOM 1475 O O . SER A 1 182 ? -31.13252 3.23902 21.10574 1.000 20.87294 212 SER A O 1
ATOM 1478 N N . PHE A 1 183 ? -29.54748 3.26083 19.50562 1.000 20.42417 213 PHE A N 1
ATOM 1479 C CA . PHE A 1 183 ? -28.50699 3.89474 20.30367 1.000 22.47564 213 PHE A CA 1
ATOM 1480 C C . PHE A 1 183 ? -28.05338 5.14279 19.56978 1.000 18.82143 213 PHE A C 1
ATOM 1481 O O . PHE A 1 183 ? -27.82564 5.09027 18.35929 1.000 20.06364 213 PHE A O 1
ATOM 1489 N N . GLU A 1 184 ? -27.91355 6.24915 20.29026 1.000 19.11660 214 GLU A N 1
ATOM 1490 C CA . GLU A 1 184 ? -27.40715 7.47358 19.67420 1.000 19.77762 214 GLU A CA 1
AT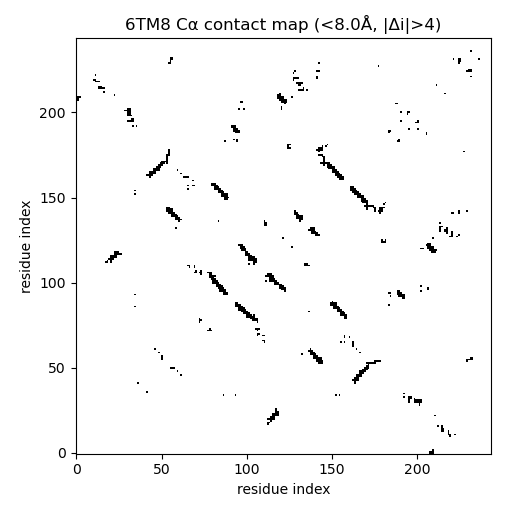OM 1491 C C . GLU A 1 184 ? -25.89074 7.38328 19.56616 1.000 21.92562 214 GLU A C 1
ATOM 1492 O O . GLU A 1 184 ? -25.21537 7.12426 20.55378 1.000 27.50262 214 GLU A O 1
ATOM 1498 N N . GLN A 1 185 ? -25.35370 7.61942 18.38307 1.000 22.05754 215 GLN A N 1
ATOM 1499 C CA . GLN A 1 185 ? -23.92297 7.43806 18.14651 1.000 22.83168 215 GLN A CA 1
ATOM 1500 C C . GLN A 1 185 ? -23.08175 8.68461 18.37532 1.000 23.48835 215 GLN A C 1
ATOM 1501 O O . GLN A 1 185 ? -21.85963 8.55959 18.46508 1.000 24.38472 215 GLN A O 1
ATOM 1507 N N . ASN A 1 186 ? -23.68506 9.86869 18.47946 1.000 21.27897 216 ASN A N 1
ATOM 1508 C CA . ASN A 1 186 ? -22.93859 11.10999 18.63500 1.000 21.08165 216 ASN A CA 1
ATOM 1509 C C . ASN A 1 186 ? -21.76904 11.15745 17.64251 1.000 25.28819 216 ASN A C 1
ATOM 1510 O O . ASN A 1 186 ? -20.60067 11.33620 18.01096 1.000 24.13827 216 ASN A O 1
ATOM 1515 N N . PHE A 1 187 ? -22.09915 10.95713 16.36340 1.000 24.44947 217 PHE A N 1
ATOM 1516 C CA . PHE A 1 187 ? -21.08688 10.78629 15.31529 1.000 24.57096 217 PHE A CA 1
ATOM 1517 C C . PHE A 1 187 ? -20.17552 12.00161 15.17363 1.000 27.56977 217 PHE A C 1
ATOM 1518 O O . PHE A 1 187 ? -19.05200 11.86553 14.68126 1.000 27.32391 217 PHE A O 1
ATOM 1526 N N . GLY A 1 188 ? -20.64040 13.19152 15.57681 1.000 21.92221 218 GLY A N 1
ATOM 1527 C CA . GLY A 1 188 ? -19.93520 14.44213 15.37487 1.000 22.94591 218 GLY A CA 1
ATOM 1528 C C . GLY A 1 188 ? -18.98834 14.83270 16.47108 1.000 33.53907 218 GLY A C 1
ATOM 1529 O O . GLY A 1 188 ? -18.35886 15.89769 16.39735 1.000 28.26126 218 GLY A O 1
ATOM 1530 N N . ASN A 1 189 ? -18.86677 13.98668 17.48581 1.000 33.36840 219 ASN A N 1
ATOM 1531 C CA . ASN A 1 189 ? -17.97050 14.24829 18.60282 1.000 26.74581 219 ASN A CA 1
ATOM 1532 C C . ASN A 1 189 ? -16.53220 14.38589 18.09515 1.000 25.67426 219 ASN A C 1
ATOM 1533 O O . ASN A 1 189 ? -16.04057 13.49963 17.37711 1.000 26.72021 219 ASN A O 1
ATOM 1538 N N . PRO A 1 190 ? -15.82579 15.46618 18.43687 1.000 29.87304 220 PRO A N 1
ATOM 1539 C CA . PRO A 1 190 ? -14.46889 15.64324 17.90250 1.000 27.23505 220 PRO A CA 1
ATOM 1540 C C . PRO A 1 190 ? -13.49608 14.56767 18.33416 1.000 29.09552 220 PRO A C 1
ATOM 1541 O O . PRO A 1 190 ? -12.43607 14.44947 17.72085 1.000 34.14308 220 PRO A O 1
ATOM 1545 N N . ASP A 1 191 ? -13.81052 13.76229 19.34843 1.000 30.41355 221 ASP A N 1
ATOM 1546 C CA . ASP A 1 191 ? -12.90568 12.66280 19.67650 1.000 37.43923 221 ASP A CA 1
ATOM 1547 C C . ASP A 1 191 ? -12.85063 11.62467 18.56279 1.000 36.87404 221 ASP A C 1
ATOM 1548 O O . ASP A 1 191 ? -11.84111 10.92388 18.40990 1.000 36.12337 221 ASP A O 1
ATOM 1553 N N . ARG A 1 192 ? -13.91768 11.50220 17.78442 1.000 34.66740 222 ARG A N 1
ATOM 1554 C CA . ARG A 1 192 ? -13.99171 10.50756 16.72749 1.000 26.61380 222 ARG A CA 1
ATOM 1555 C C . ARG A 1 192 ? -14.23734 11.10662 15.34587 1.000 30.75668 222 ARG A C 1
ATOM 1556 O O . ARG A 1 192 ? -13.93743 10.45151 14.34032 1.000 27.41907 222 ARG A O 1
ATOM 1564 N N . CYS A 1 193 ? -14.77792 12.31506 15.26627 1.000 31.02029 223 CYS A N 1
ATOM 1565 C CA . CYS A 1 193 ? -15.00257 12.97776 13.98918 1.000 25.87121 223 CYS A CA 1
ATOM 1566 C C . CYS A 1 193 ? -13.76953 13.83140 13.69884 1.000 29.02893 223 CYS A C 1
ATOM 1567 O O . CYS A 1 193 ? -13.58314 14.90078 14.27801 1.000 31.53632 223 CYS A O 1
ATOM 1570 N N . LYS A 1 194 ? -12.92074 13.35314 12.79336 1.000 27.18798 224 LYS A N 1
ATOM 1571 C CA . LYS A 1 194 ? -11.58944 13.90353 12.57844 1.000 30.96120 224 LYS A CA 1
ATOM 1572 C C . LYS A 1 194 ? -11.58990 14.87751 11.40193 1.000 29.13634 224 LYS A C 1
ATOM 1573 O O . LYS A 1 194 ? -12.25993 14.64983 10.39606 1.000 30.83306 224 LYS A O 1
ATOM 1579 N N . THR A 1 195 ? -10.83160 15.96351 11.52749 1.000 31.80241 225 THR A N 1
ATOM 1580 C CA . THR A 1 195 ? -10.81671 16.98862 10.48793 1.000 27.48772 225 THR A CA 1
ATOM 1581 C C . THR A 1 195 ? -9.92034 16.56877 9.31357 1.000 34.05773 225 THR A C 1
ATOM 1582 O O . THR A 1 195 ? -9.07852 15.67715 9.44909 1.000 33.23826 225 THR A O 1
ATOM 1586 N N . PRO A 1 196 ? -10.08697 17.19320 8.13712 1.000 37.73299 226 PRO A N 1
ATOM 1587 C CA . PRO A 1 196 ? -9.14869 16.91832 7.02541 1.000 38.26803 226 PRO A CA 1
ATOM 1588 C C . PRO A 1 196 ? -7.69141 17.06180 7.42351 1.000 36.77528 226 PRO A C 1
ATOM 1589 O O . PRO A 1 196 ? -6.85136 16.23856 7.03947 1.000 35.78158 226 PRO A O 1
ATOM 1593 N N . GLU A 1 197 ? -7.38093 18.08684 8.21860 1.000 39.72675 227 GLU A N 1
ATOM 1594 C CA . GLU A 1 197 ? -6.00610 18.31625 8.65544 1.000 40.32041 227 GLU A CA 1
ATOM 1595 C C . GLU A 1 197 ? -5.49769 17.16739 9.51504 1.000 39.42723 227 GLU A C 1
ATOM 1596 O O . GLU A 1 197 ? -4.34757 16.74638 9.37322 1.000 42.15332 227 GLU A O 1
ATOM 1602 N N . GLN A 1 198 ? -6.34033 16.64399 10.41291 1.000 36.19441 228 GLN A N 1
ATOM 1603 C CA . GLN A 1 198 ? -5.90906 15.53472 11.25607 1.000 29.40690 228 GLN A CA 1
ATOM 1604 C C . GLN A 1 198 ? -5.54830 14.30905 10.41916 1.000 32.22582 228 GLN A C 1
ATOM 1605 O O . GLN A 1 198 ? -4.53926 13.64954 10.69394 1.000 37.78260 228 GLN A O 1
ATOM 1611 N N . TYR A 1 199 ? -6.35020 13.99028 9.39253 1.000 27.37268 229 TYR A N 1
ATOM 1612 C CA . TYR A 1 199 ? -5.98104 12.91171 8.46703 1.000 38.06469 229 TYR A CA 1
ATOM 1613 C C . TYR A 1 199 ? -4.67928 13.23001 7.73629 1.000 35.18203 229 TYR A C 1
ATOM 1614 O O . TYR A 1 199 ? -3.74733 12.41199 7.71854 1.000 33.85360 229 TYR A O 1
ATOM 1623 N N . SER A 1 200 ? -4.60521 14.41473 7.11899 1.000 36.91476 230 SER A N 1
ATOM 1624 C CA . SER A 1 200 ? -3.41548 14.83168 6.37104 1.000 41.44190 230 SER A CA 1
ATOM 1625 C C . SER A 1 200 ? -2.14295 14.69305 7.19513 1.000 44.79885 230 SER A C 1
ATOM 1626 O O . SER A 1 200 ? -1.15448 14.11295 6.73635 1.000 49.78252 230 SER A O 1
ATOM 1629 N N . ARG A 1 201 ? -2.14252 15.23227 8.40861 1.000 43.64451 231 ARG A N 1
ATOM 1630 C CA . ARG A 1 201 ? -0.95755 15.17155 9.26191 1.000 39.74721 231 ARG A CA 1
ATOM 1631 C C . ARG A 1 201 ? -0.63205 13.73055 9.74493 1.000 36.75491 231 ARG A C 1
ATOM 1632 O O . ARG A 1 201 ? 0.32644 13.56441 10.51987 1.000 44.81294 231 ARG A O 1
ATOM 1640 N N . GLY A 1 202 ? -1.35477 12.70280 9.29874 1.000 35.47310 232 GLY A N 1
ATOM 1641 C CA . GLY A 1 202 ? -1.09967 11.33792 9.72521 1.000 30.78953 232 GLY A CA 1
ATOM 1642 C C . GLY A 1 202 ? -1.45246 11.02214 11.16699 1.000 38.72897 232 GLY A C 1
ATOM 1643 O O . GLY A 1 202 ? -0.82741 10.13657 11.76551 1.000 43.59167 232 GLY A O 1
ATOM 1644 N N . GLU A 1 203 ? -2.44243 11.70775 11.74755 1.000 34.51501 233 GLU A N 1
ATOM 1645 C CA . GLU A 1 203 ? -2.70267 11.60286 13.18005 1.000 34.26327 233 GLU A CA 1
ATOM 1646 C C . GLU A 1 203 ? -3.89174 10.70562 13.53250 1.000 37.70089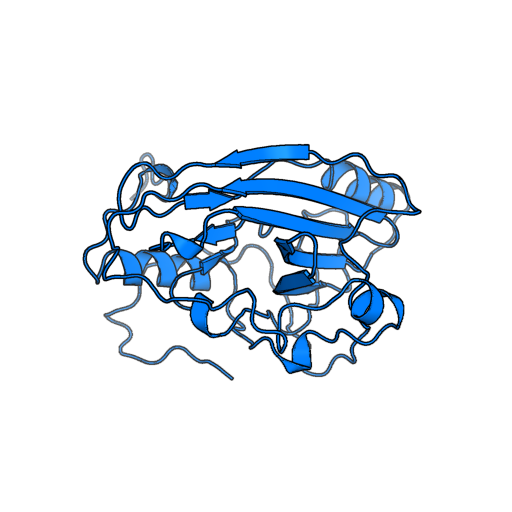 233 GLU A C 1
ATOM 1647 O O . GLU A 1 203 ? -4.15071 10.48297 14.72161 1.000 29.68346 233 GLU A O 1
ATOM 1653 N N . VAL A 1 204 ? -4.60392 10.15973 12.55017 1.000 35.05347 234 VAL A N 1
ATOM 1654 C CA . VAL A 1 204 ? -5.80687 9.37984 12.82563 1.000 33.41072 234 VAL A CA 1
ATOM 1655 C C . VAL A 1 204 ? -5.43361 7.89575 12.93303 1.000 32.62850 234 VAL A C 1
ATOM 1656 O O . VAL A 1 204 ? -5.05742 7.26598 11.94542 1.000 30.26118 234 VAL A O 1
ATOM 1660 N N . TYR A 1 205 ? -5.56237 7.32717 14.13835 1.000 29.38620 235 TYR A N 1
ATOM 1661 C CA . TYR A 1 205 ? -5.29682 5.91348 14.40192 1.000 31.40636 235 TYR A CA 1
ATOM 1662 C C . TYR A 1 205 ? -6.53606 5.27909 15.02761 1.000 28.87866 235 TYR A C 1
ATOM 1663 O O . TYR A 1 205 ? -6.86808 5.58391 16.17908 1.000 27.03218 235 TYR A O 1
ATOM 1672 N N . THR A 1 206 ? -7.18366 4.35906 14.29543 1.000 23.79050 236 THR A N 1
ATOM 1673 C CA . THR A 1 206 ? -8.48861 3.86272 14.71800 1.000 25.88213 236 THR A CA 1
ATOM 1674 C C . THR A 1 206 ? -8.41320 3.07560 16.01628 1.000 25.36859 236 THR A C 1
ATOM 1675 O O . THR A 1 206 ? -9.40336 2.99808 16.73615 1.000 26.35663 236 THR A O 1
ATOM 1679 N N . SER A 1 207 ? -7.25784 2.50259 16.34514 1.000 28.50617 237 SER A N 1
ATOM 1680 C CA . SER A 1 207 ? -7.15615 1.74656 17.58133 1.000 31.17275 237 SER A CA 1
ATOM 1681 C C . SER A 1 207 ? -7.30308 2.64012 18.80088 1.000 33.64657 237 SER A C 1
ATOM 1682 O O . SER A 1 207 ? -7.59943 2.13924 19.88353 1.000 33.88207 237 SER A O 1
ATOM 1685 N N . ARG A 1 208 ? -7.11182 3.94725 18.64418 1.000 30.16850 238 ARG A N 1
ATOM 1686 C CA . ARG A 1 208 ? -7.21716 4.86063 19.76978 1.000 31.70678 238 ARG A CA 1
ATOM 1687 C C . ARG A 1 208 ? -8.65815 5.17429 20.14805 1.000 33.96319 238 ARG A C 1
ATOM 1688 O O . ARG A 1 208 ? -8.89871 5.59309 21.28823 1.000 35.09117 238 ARG A O 1
ATOM 1696 N N . PHE A 1 209 ? -9.62699 4.95509 19.25159 1.000 25.79436 239 PHE A N 1
ATOM 1697 C CA . PHE A 1 209 ? -11.00209 5.28681 19.60922 1.000 28.62086 239 PHE A CA 1
ATOM 1698 C C . PHE A 1 209 ? -12.06878 4.28370 19.15873 1.000 30.03768 239 PHE A C 1
ATOM 1699 O O . PHE A 1 209 ? -13.19374 4.35165 19.67550 1.000 29.58655 239 PHE A O 1
ATOM 1707 N N . LEU A 1 210 ? -11.77368 3.34438 18.26014 1.000 22.52015 240 LEU A N 1
ATOM 1708 C CA . LEU A 1 210 ? -12.68440 2.25066 17.95137 1.000 25.41825 240 LEU A CA 1
ATOM 1709 C C . LEU A 1 210 ? -12.36750 1.04014 18.83628 1.000 26.40629 240 LEU A C 1
ATOM 1710 O O . LEU A 1 210 ? -11.30416 0.95833 19.45101 1.000 26.66081 240 LEU A O 1
ATOM 1715 N N . SER A 1 211 ? -13.30337 0.08436 18.88006 1.000 21.22894 241 SER A N 1
ATOM 1716 C CA . SER A 1 211 ? -13.25436 -1.05919 19.79387 1.000 27.93146 241 SER A CA 1
ATOM 1717 C C . SER A 1 211 ? -13.32856 -2.35684 19.00588 1.000 24.05637 241 SER A C 1
ATOM 1718 O O . SER A 1 211 ? -13.98350 -2.41361 17.96692 1.000 23.12448 241 SER A O 1
ATOM 1721 N N . GLU A 1 212 ? -12.69970 -3.41411 19.52649 1.000 20.40493 242 GLU A N 1
ATOM 1722 C CA . GLU A 1 212 ? -12.67871 -4.69538 18.80964 1.000 23.39782 242 GLU A CA 1
ATOM 1723 C C . GLU A 1 212 ? -13.95882 -5.47744 19.04848 1.000 24.72052 242 GLU A C 1
ATOM 1724 O O . GLU A 1 212 ? -14.47614 -5.51149 20.16747 1.000 27.12594 242 GLU A O 1
ATOM 1730 N N . PHE A 1 213 ? -14.41176 -6.18952 18.01434 1.000 22.07082 243 PHE A N 1
ATOM 1731 C CA . PHE A 1 213 ? -15.41672 -7.24803 18.17178 1.000 21.61187 243 PHE A CA 1
ATOM 1732 C C . PHE A 1 213 ? -14.95070 -8.37089 17.25103 1.000 20.74320 243 PHE A C 1
ATOM 1733 O O . PHE A 1 213 ? -15.37628 -8.44128 16.09161 1.000 17.30350 243 PHE A O 1
ATOM 1741 N N . ASN A 1 214 ? -14.07135 -9.22531 17.78975 1.000 20.26701 244 ASN A N 1
ATOM 1742 C CA . ASN A 1 214 ? -13.28582 -10.17523 17.01010 1.000 20.67921 244 ASN A CA 1
ATOM 1743 C C . ASN A 1 214 ? -14.06424 -11.47828 16.82432 1.000 25.47747 244 ASN A C 1
ATOM 1744 O O . ASN A 1 214 ? -13.66297 -12.53660 17.26324 1.000 25.02311 244 ASN A O 1
ATOM 1749 N N . TYR A 1 215 ? -15.22920 -11.35534 16.19823 1.000 18.02631 245 TYR A N 1
ATOM 1750 C CA . TYR A 1 215 ? -16.04842 -12.49024 15.80200 1.000 21.47898 245 TYR A CA 1
ATOM 1751 C C . TYR A 1 215 ? -16.19862 -12.42943 14.28487 1.000 19.03583 245 TYR A C 1
ATOM 1752 O O . TYR A 1 215 ? -16.31199 -11.33772 13.70821 1.000 17.75606 245 TYR A O 1
ATOM 1761 N N . ARG A 1 216 ? -16.22063 -13.58910 13.63779 1.000 20.07635 246 ARG A N 1
ATOM 1762 C CA . ARG A 1 216 ? -16.38003 -13.58864 12.18627 1.000 23.69952 246 ARG A CA 1
ATOM 1763 C C . ARG A 1 216 ? -17.74484 -13.01281 11.79322 1.000 18.71976 246 ARG A C 1
ATOM 1764 O O . ARG A 1 216 ? -18.69674 -13.02143 12.57209 1.000 22.80836 246 ARG A O 1
ATOM 1772 N N . GLN A 1 217 ? -17.81034 -12.47580 10.57132 1.000 16.31656 247 GLN A N 1
ATOM 1773 C CA . GLN A 1 217 ? -19.01169 -11.80962 10.06718 1.000 20.21400 247 GLN A CA 1
ATOM 1774 C C . GLN A 1 217 ? -20.27192 -12.63592 10.29070 1.000 21.37777 247 GLN A C 1
ATOM 1775 O O . GLN A 1 217 ? -21.32230 -12.09494 10.66538 1.000 18.59533 247 GLN A O 1
ATOM 1781 N N . GLY A 1 218 ? -20.20195 -13.94557 10.03264 1.000 20.97685 248 GLY A N 1
ATOM 1782 C CA . GLY A 1 218 ? -21.40994 -14.75497 10.10165 1.000 21.90967 248 GLY A CA 1
ATOM 1783 C C . GLY A 1 218 ? -21.96146 -14.84051 11.50671 1.000 24.41707 248 GLY A C 1
ATOM 1784 O O . GLY A 1 218 ? -23.17355 -14.93799 11.69873 1.000 23.98664 248 GLY A O 1
ATOM 1785 N N . VAL A 1 219 ? -21.08205 -14.79909 12.50140 1.000 26.40298 249 VAL A N 1
ATOM 1786 C CA . VAL A 1 219 ? -21.49290 -14.82770 13.89308 1.000 17.62991 249 VAL A CA 1
ATOM 1787 C C . VAL A 1 219 ? -21.98273 -13.44278 14.32483 1.000 23.87118 249 VAL A C 1
ATOM 1788 O O . VAL A 1 219 ? -23.00008 -13.30363 15.01645 1.000 20.55518 249 VAL A O 1
ATOM 1792 N N . HIS A 1 220 ? -21.28398 -12.39710 13.90783 1.000 17.46679 250 HIS A N 1
ATOM 1793 C CA . HIS A 1 220 ? -21.66170 -11.05565 14.34349 1.000 20.74955 250 HIS A CA 1
ATOM 1794 C C . HIS A 1 220 ? -23.02837 -10.65581 13.78217 1.000 16.09336 250 HIS A C 1
ATOM 1795 O O . HIS A 1 220 ? -23.89402 -10.17193 14.52083 1.000 16.67002 250 HIS A O 1
ATOM 1802 N N . LEU A 1 221 ? -23.25312 -10.86964 12.48842 1.000 19.58012 251 LEU A N 1
ATOM 1803 C CA . LEU A 1 221 ? -24.57424 -10.55195 11.91898 1.000 20.13722 251 LEU A CA 1
ATOM 1804 C C . LEU A 1 221 ? -25.67158 -11.44574 12.49638 1.000 20.29199 251 LEU A C 1
ATOM 1805 O O . LEU A 1 221 ? -26.78291 -10.97149 12.75039 1.000 19.65417 251 LEU A O 1
ATOM 1810 N N . ALA A 1 222 ? -25.38852 -12.74120 12.71217 1.000 19.74665 252 ALA A N 1
ATOM 1811 C CA . ALA A 1 222 ? -26.40107 -13.60674 13.31881 1.000 19.54992 252 ALA A CA 1
ATOM 1812 C C . ALA A 1 222 ? -26.86123 -13.05219 14.65675 1.000 24.21529 252 ALA A C 1
ATOM 1813 O O . ALA A 1 222 ? -28.06833 -13.00829 14.93715 1.000 21.02761 252 ALA A O 1
ATOM 1815 N N . TRP A 1 223 ? -25.91231 -12.60717 15.49124 1.000 18.60413 253 TRP A N 1
ATOM 1816 C CA . TRP A 1 223 ? -26.27930 -12.00323 16.76934 1.000 20.05311 253 TRP A CA 1
ATOM 1817 C C . TRP A 1 223 ? -27.06050 -10.70823 16.58381 1.000 19.11918 253 TRP A C 1
ATOM 1818 O O . TRP A 1 223 ? -28.03709 -10.46516 17.29763 1.000 17.45136 253 TRP A O 1
ATOM 1829 N N . VAL A 1 224 ? -26.61569 -9.83689 15.66783 1.000 17.39081 254 VAL A N 1
ATOM 1830 C CA . VAL A 1 224 ? -27.31996 -8.56705 15.45942 1.000 19.49013 254 VAL A CA 1
ATOM 1831 C C . VAL A 1 224 ? -28.76854 -8.81464 15.02871 1.000 21.04416 254 VAL A C 1
ATOM 1832 O O . VAL A 1 224 ? -29.70032 -8.15367 15.51044 1.000 19.10060 254 VAL A O 1
ATOM 1836 N N . LYS A 1 225 ? -28.99117 -9.79986 14.15287 1.000 16.75134 255 LYS A N 1
ATOM 1837 C CA . LYS A 1 225 ? -30.36445 -10.08024 13.73178 1.000 21.02647 255 LYS A CA 1
ATOM 1838 C C . LYS A 1 225 ? -31.17409 -10.68228 14.87265 1.000 21.17764 255 LYS A C 1
ATOM 1839 O O . LYS A 1 225 ? -32.36851 -10.39551 15.02090 1.000 21.92965 255 LYS A O 1
ATOM 1845 N N . HIS A 1 226 ? -30.53677 -11.53628 15.67057 1.000 20.47632 256 HIS A N 1
ATOM 1846 C CA . HIS A 1 226 ? -31.21810 -12.20442 16.77047 1.000 19.94916 256 HIS A CA 1
ATOM 1847 C C . HIS A 1 226 ? -31.61469 -11.20288 17.85387 1.000 18.75434 256 HIS A C 1
ATOM 1848 O O . HIS A 1 226 ? -32.76174 -11.20678 18.32358 1.000 22.57860 256 HIS A O 1
ATOM 1855 N N . TRP A 1 227 ? -30.71103 -10.29290 18.19907 1.000 18.27970 257 TRP A N 1
ATOM 1856 C CA . TRP A 1 227 ? -31.01393 -9.26908 19.20505 1.000 21.77540 257 TRP A CA 1
ATOM 1857 C C . TRP A 1 227 ? -32.08982 -8.28295 18.72813 1.000 23.98606 257 TRP A C 1
ATOM 1858 O O . TRP A 1 227 ? -32.92313 -7.83392 19.52191 1.000 22.64359 257 TRP A O 1
ATOM 1869 N N . PHE A 1 228 ? -32.06068 -7.90337 17.45152 1.000 17.87087 258 PHE A N 1
ATOM 1870 C CA . PHE A 1 228 ? -33.08788 -7.02674 16.89462 1.000 21.37930 258 PHE A CA 1
ATOM 1871 C C . PHE A 1 228 ? -34.48084 -7.64939 17.02866 1.000 28.25745 258 PHE A C 1
ATOM 1872 O O . PHE A 1 228 ? -35.44427 -6.98408 17.46091 1.000 23.32966 258 PHE A O 1
ATOM 1880 N N . VAL A 1 229 ? -34.60062 -8.94216 16.72006 1.000 21.75047 259 VAL A N 1
ATOM 1881 C CA . VAL A 1 229 ? -35.91020 -9.58524 16.78372 1.000 25.68762 259 VAL A CA 1
ATOM 1882 C C . VAL A 1 229 ? -36.32441 -9.81239 18.23137 1.000 26.16837 259 VAL A C 1
ATOM 1883 O O . VAL A 1 229 ? -37.48433 -9.57853 18.60721 1.000 24.79761 259 VAL A O 1
ATOM 1887 N N A GLN A 1 230 ? -35.37971 -10.27498 19.06412 0.479 26.19693 260 GLN A N 1
ATOM 1888 N N B GLN A 1 230 ? -35.39780 -10.25354 19.07955 0.521 26.25498 260 GLN A N 1
ATOM 1889 C CA A GLN A 1 230 ? -35.64278 -10.47127 20.48721 0.479 27.68673 260 GLN A CA 1
ATOM 1890 C CA B GLN A 1 230 ? -35.79567 -10.50928 20.45616 0.521 27.61478 260 GLN A CA 1
ATOM 1891 C C A GLN A 1 230 ? -36.23467 -9.22166 21.11416 0.479 26.43180 260 GLN A C 1
ATOM 1892 C C B GLN A 1 230 ? -36.16122 -9.22592 21.19797 0.521 26.48453 260 GLN A C 1
ATOM 1893 O O A GLN A 1 230 ? -37.12826 -9.30347 21.96361 0.479 23.79885 260 GLN A O 1
ATOM 1894 O O B GLN A 1 230 ? -36.85325 -9.29857 22.21643 0.521 25.47451 260 GLN A O 1
ATOM 1905 N N . ASP A 1 231 ? -35.75470 -8.05431 20.69714 1.000 25.85599 261 ASP A N 1
ATOM 1906 C CA . ASP A 1 231 ? -36.17758 -6.78188 21.26589 1.000 29.55444 261 ASP A CA 1
ATOM 1907 C C . ASP A 1 231 ? -37.38328 -6.16587 20.56230 1.000 29.74342 261 ASP A C 1
ATOM 1908 O O . ASP A 1 231 ? -37.74333 -5.02239 20.85627 1.000 28.82042 261 ASP A O 1
ATOM 1913 N N . GLY A 1 232 ? -38.05283 -6.90737 19.69029 1.000 28.91581 262 GLY A N 1
ATOM 1914 C CA . GLY A 1 232 ? -39.27969 -6.43097 19.09115 1.000 26.45358 262 GLY A CA 1
ATOM 1915 C C . GLY A 1 232 ? -39.15900 -5.96326 17.66348 1.000 28.05954 262 GLY A C 1
ATOM 1916 O O . GLY A 1 232 ? -40.17183 -5.57525 17.07527 1.000 26.55419 262 GLY A O 1
ATOM 1917 N N . GLY A 1 233 ? -37.96553 -6.01168 17.07769 1.000 20.03645 263 GLY A N 1
ATOM 1918 C CA . GLY A 1 233 ? -37.80624 -5.59006 15.69933 1.000 22.81022 263 GLY A CA 1
ATOM 1919 C C . GLY A 1 233 ? -38.41808 -6.55962 14.69845 1.000 26.16413 263 GLY A C 1
ATOM 1920 O O . GLY A 1 233 ? -38.49869 -7.77101 14.91445 1.000 26.17826 263 GLY A O 1
ATOM 1921 N N . ASN A 1 234 ? -38.83245 -6.00489 13.57084 1.000 23.80446 264 ASN A N 1
ATOM 1922 C CA . ASN A 1 234 ? -39.44345 -6.75373 12.47431 1.000 26.92595 264 ASN A CA 1
ATOM 1923 C C . ASN A 1 234 ? -38.38003 -6.91786 11.38671 1.000 23.13483 264 ASN A C 1
ATO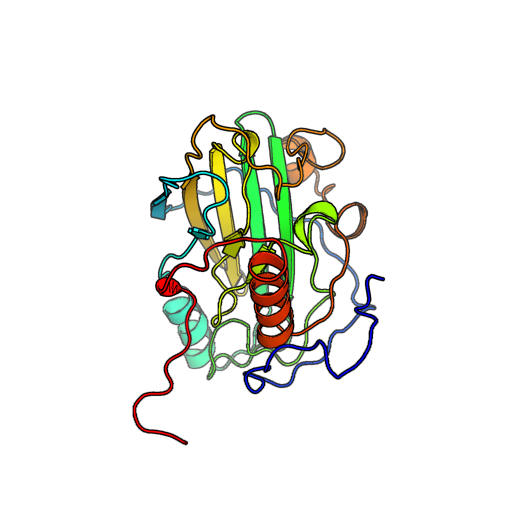M 1924 O O . ASN A 1 234 ? -38.04208 -5.95817 10.69306 1.000 21.00971 264 ASN A O 1
ATOM 1929 N N . LEU A 1 235 ? -37.83500 -8.12722 11.25401 1.000 22.13284 265 LEU A N 1
ATOM 1930 C CA . LEU A 1 235 ? -36.67110 -8.34799 10.39924 1.000 19.23806 265 LEU A CA 1
ATOM 1931 C C . LEU A 1 235 ? -37.08412 -8.33386 8.92910 1.000 24.20146 265 LEU A C 1
ATOM 1932 O O . LEU A 1 235 ? -37.91443 -9.14916 8.52928 1.000 22.72303 265 LEU A O 1
ATOM 1937 N N . PRO A 1 236 ? -36.54390 -7.43666 8.10087 1.000 27.23130 266 PRO A N 1
ATOM 1938 C CA . PRO A 1 236 ? -36.92498 -7.42594 6.68066 1.000 22.40914 266 PRO A CA 1
ATOM 1939 C C . PRO A 1 236 ? -36.48595 -8.70400 5.96750 1.000 20.29271 266 PRO A C 1
ATOM 1940 O O . PRO A 1 236 ? -35.43307 -9.27940 6.26995 1.000 22.69762 266 PRO A O 1
ATOM 1944 N N . VAL A 1 237 ? -37.31405 -9.14477 5.00458 1.000 22.88017 267 VAL A N 1
ATOM 1945 C CA . VAL A 1 237 ? -37.05076 -10.40537 4.31022 1.000 20.72649 267 VAL A CA 1
ATOM 1946 C C . VAL A 1 237 ? -35.69666 -10.36690 3.59879 1.000 22.36543 267 VAL A C 1
ATOM 1947 O O . VAL A 1 237 ? -35.07485 -11.41266 3.37892 1.000 21.89232 267 VAL A O 1
ATOM 1951 N N . GLN A 1 238 ? -35.21276 -9.17001 3.23070 1.000 23.71127 268 GLN A N 1
ATOM 1952 C CA . GLN A 1 238 ? -33.86384 -9.02618 2.66932 1.000 24.69798 268 GLN A CA 1
ATOM 1953 C C . GLN A 1 238 ? -32.78798 -9.72512 3.50567 1.000 28.46188 268 GLN A C 1
ATOM 1954 O O . GLN A 1 238 ? -31.77690 -10.18620 2.95311 1.000 25.27267 268 GLN A O 1
ATOM 1960 N N . PHE A 1 239 ? -32.98900 -9.84011 4.82637 1.000 22.61327 269 PHE A N 1
ATOM 1961 C CA . PHE A 1 239 ? -31.96543 -10.38654 5.71855 1.000 22.20083 269 PHE A CA 1
ATOM 1962 C C . PHE A 1 239 ? -32.20902 -11.84199 6.07808 1.000 30.64873 269 PHE A C 1
ATOM 1963 O O . PHE A 1 239 ? -31.46447 -12.39830 6.89422 1.000 30.69185 269 PHE A O 1
ATOM 1971 N N . TYR A 1 240 ? -33.21666 -12.46801 5.46283 1.000 26.02144 270 TYR A N 1
ATOM 1972 C CA . TYR A 1 240 ? -33.47697 -13.88858 5.62252 1.000 24.11476 270 TYR A CA 1
ATOM 1973 C C . TYR A 1 240 ? -32.47340 -14.69053 4.80689 1.000 30.82601 270 TYR A C 1
ATOM 1974 O O . TYR A 1 240 ? -31.96963 -14.22330 3.78596 1.000 32.83211 270 TYR A O 1
ATOM 1983 N N . GLU A 1 241 ? -32.18993 -15.90666 5.26292 1.000 28.44971 271 GLU A N 1
ATOM 1984 C CA . GLU A 1 241 ? -31.40370 -16.85479 4.49053 1.000 36.32674 271 GLU A CA 1
ATOM 1985 C C . GLU A 1 241 ? -32.30668 -17.75993 3.65520 1.000 37.54275 271 GLU A C 1
ATOM 1986 O O . GLU A 1 241 ? -33.48257 -17.94257 3.95222 1.000 36.26733 271 GLU A O 1
ATOM 1992 N N . ALA A 1 242 ? -31.74774 -18.31816 2.58204 1.000 38.85651 272 ALA A N 1
ATOM 1993 C CA . ALA A 1 242 ? -32.47413 -19.29072 1.77203 1.000 43.62135 272 ALA A CA 1
ATOM 1994 C C . ALA A 1 242 ? -32.31289 -20.68941 2.36240 1.000 49.29538 272 ALA A C 1
ATOM 1995 O O . ALA A 1 242 ? -31.19360 -21.14804 2.60052 1.000 56.93350 272 ALA A O 1
ATOM 1997 N N . GLN A 1 243 ? -33.43322 -21.35078 2.62050 1.000 43.15138 273 GLN A N 1
ATOM 1998 C CA . GLN A 1 243 ? -33.44408 -22.77612 2.90819 1.000 43.98450 273 GLN A CA 1
ATOM 1999 C C . GLN A 1 243 ? -33.92336 -23.60750 1.72715 1.000 50.55870 273 GLN A C 1
ATOM 2000 O O . GLN A 1 243 ? -33.69999 -24.82678 1.71020 1.000 48.92534 273 GLN A O 1
ATOM 2006 N N . ALA A 1 244 ? -34.57115 -22.97632 0.74370 1.000 50.40393 274 ALA A N 1
ATOM 2007 C CA . ALA A 1 244 ? -35.21396 -23.68708 -0.36341 1.000 52.31917 274 ALA A CA 1
ATOM 2008 C C . ALA A 1 244 ? -35.97576 -24.93355 0.11103 1.000 48.04588 274 ALA A C 1
ATOM 2009 O O . ALA A 1 244 ? -36.85491 -24.85508 0.98870 1.000 36.18911 274 ALA A O 1
ATOM 2011 N N . PHE A 1 245 ? -35.62319 -26.08879 -0.45990 1.000 45.54948 275 PHE A N 1
ATOM 2012 C CA . PHE A 1 245 ? -36.28780 -27.35698 -0.17743 1.000 46.85226 275 PHE A CA 1
ATOM 2013 C C . PHE A 1 245 ? -35.64712 -28.15278 0.96608 1.000 51.25740 275 PHE A C 1
ATOM 2014 O O . PHE A 1 245 ? -36.18225 -29.20636 1.34679 1.000 48.72679 275 PHE A O 1
ATOM 2022 N N . ALA A 1 246 ? -34.53690 -27.67969 1.53188 1.000 57.46125 276 ALA A N 1
ATOM 2023 C CA . ALA A 1 246 ? -33.72334 -28.52161 2.40117 1.000 66.17223 276 ALA A CA 1
ATOM 2024 C C . ALA A 1 246 ? -34.36086 -28.69287 3.78117 1.000 73.00200 276 ALA A C 1
ATOM 2025 O O . ALA A 1 246 ? -35.18641 -27.88787 4.22105 1.000 72.93726 276 ALA A O 1
ATOM 2027 N N . ARG A 1 247 ? -33.95669 -29.76944 4.46125 1.000 79.49935 277 ARG A N 1
ATOM 2028 C CA . ARG A 1 247 ? -34.36139 -30.06650 5.83674 1.000 79.05992 277 ARG A CA 1
ATOM 2029 C C . ARG A 1 247 ? -35.85371 -30.31744 5.94418 1.000 86.48296 277 ARG A C 1
ATOM 2030 O O . ARG A 1 247 ? -36.28540 -31.23891 6.63782 1.000 95.14169 277 ARG A O 1
#

Solvent-accessible surface area: 12664 Å² total; per-residue (Å²): 172,98,57,34,194,68,96,128,116,100,119,23,143,63,36,113,74,81,58,132,50,84,42,40,85,113,74,135,60,84,31,5,54,32,0,47,63,120,132,138,136,70,165,39,55,98,89,115,31,63,9,119,79,61,18,30,3,9,14,0,89,9,170,20,86,7,53,73,14,0,80,79,17,37,77,44,158,120,103,12,60,6,19,0,3,0,2,22,16,46,132,100,15,0,0,0,0,0,3,0,18,0,30,121,0,46,7,145,50,94,4,2,30,0,67,42,5,12,32,9,16,1,3,72,40,0,8,63,10,0,0,8,16,96,72,10,14,3,0,1,1,1,3,2,4,99,55,1,34,30,59,0,25,1,8,0,42,0,63,65,114,41,19,13,1,10,0,48,2,79,12,47,94,72,140,2,109,46,23,99,114,4,92,19,49,37,108,105,50,4,32,51,40,100,45,6,90,155,25,73,0,54,1,65,180,43,12,19,47,6,20,50,67,28,8,19,5,17,7,23,0,34,51,62,8,75,107,94,67,13,105,30,31,122,115,18,140,103,105,91,104,212,67,254

Foldseek 3Di:
DDDDDDDPVLAFDFDDDPADAAAPQPDDDFFDADPDDDPDDDDEAEAEAEDDDAQAKDKADDDDCVLVVLVVCVVVVHFWKKKKWKWFDDQFFIFTAWIKIAGQHDSVDAPPNGRYIYFTWGQPQQQLAWFADPSRRMIIGGRDAQVVAGKMWMWMGIHHDIHIYIYGYGYDHDGGPVHDDRPRVPCVGTDGSVCNVVRNHTRVVRIDGDRDDRRRSVSSSQSVCVVVPHDHDCVPDDDPDPHD